Protein AF-A9U7Y4-F1 (afdb_monomer)

Solvent-accessible surface area (backbone atoms only — not comparable to full-atom values): 16367 Å² total; per-residue (Å²): 103,70,69,59,54,47,52,60,60,67,71,46,55,68,72,59,58,75,65,64,86,75,40,77,55,45,21,60,73,46,70,77,26,67,67,60,40,54,55,42,24,67,73,69,74,32,70,65,49,66,72,95,66,95,43,56,44,67,58,34,44,50,29,47,49,39,18,75,70,62,79,24,96,35,52,66,55,24,44,54,58,60,52,73,70,40,61,61,50,73,76,37,73,86,66,86,84,83,87,88,86,71,84,60,55,64,60,49,28,66,74,62,77,51,52,52,72,82,44,45,66,58,53,48,50,52,52,53,50,45,48,74,73,66,42,80,57,44,72,45,81,50,64,60,52,40,75,51,55,71,73,44,47,87,80,46,95,47,56,74,43,46,25,46,55,53,36,34,46,49,50,53,76,73,33,55,28,37,23,40,40,23,53,45,71,66,40,43,59,46,49,52,52,49,37,51,52,40,18,61,76,68,75,47,82,66,46,76,47,77,45,72,43,48,69,26,46,54,28,45,75,72,68,36,56,66,60,17,38,51,52,43,32,57,52,52,53,58,42,60,74,76,20,68,29,33,40,35,73,42,65,81,57,54,67,44,46,64,87,46,58,72,76,67,36,69,34,55,43,48,25,66,66,34,21,52,50,52,50,53,52,54,55,54,57,63,75,78,108

Structure (mmCIF, N/CA/C/O backbone):
data_AF-A9U7Y4-F1
#
_entry.id   AF-A9U7Y4-F1
#
loop_
_atom_site.group_PDB
_atom_site.id
_atom_site.type_symbol
_atom_site.label_atom_id
_atom_site.label_alt_id
_atom_site.label_comp_id
_atom_site.label_asym_id
_atom_site.label_entity_id
_atom_site.label_seq_id
_atom_site.pdbx_PDB_ins_code
_atom_site.Cartn_x
_atom_site.Cartn_y
_atom_site.Cartn_z
_atom_site.occupancy
_atom_site.B_iso_or_equiv
_atom_site.auth_seq_id
_atom_site.auth_comp_id
_atom_site.auth_asym_id
_atom_site.auth_atom_id
_atom_site.pdbx_PDB_model_num
ATOM 1 N N . MET A 1 1 ? 20.922 -2.497 -28.509 1.00 69.44 1 MET A N 1
ATOM 2 C CA . MET A 1 1 ? 20.945 -2.756 -27.053 1.00 69.44 1 MET A CA 1
ATOM 3 C C . MET A 1 1 ? 22.283 -2.436 -26.391 1.00 69.44 1 MET A C 1
ATOM 5 O O . MET A 1 1 ? 22.332 -1.424 -25.717 1.00 69.44 1 MET A O 1
ATOM 9 N N . ALA A 1 2 ? 23.368 -3.213 -26.547 1.00 70.38 2 ALA A N 1
ATOM 10 C CA . ALA A 1 2 ? 24.641 -2.882 -25.874 1.00 70.38 2 ALA A CA 1
ATOM 11 C C . ALA A 1 2 ? 25.166 -1.484 -26.257 1.00 70.38 2 ALA A C 1
ATOM 13 O O . ALA A 1 2 ? 25.528 -0.701 -25.388 1.00 70.38 2 ALA A O 1
ATOM 14 N N . ASP A 1 3 ? 25.127 -1.139 -27.547 1.00 77.69 3 ASP A N 1
ATOM 15 C CA . ASP A 1 3 ? 25.521 0.194 -28.023 1.00 77.69 3 ASP A CA 1
ATOM 16 C C . ASP A 1 3 ? 24.608 1.313 -27.508 1.00 77.69 3 ASP A C 1
ATOM 18 O O . ASP A 1 3 ? 25.095 2.382 -27.161 1.00 77.69 3 ASP A O 1
ATOM 22 N N . GLU A 1 4 ? 23.303 1.058 -27.396 1.00 76.75 4 GLU A N 1
ATOM 23 C CA . GLU A 1 4 ? 22.338 2.010 -26.822 1.00 76.75 4 GLU A CA 1
ATOM 24 C C . GLU A 1 4 ? 22.617 2.233 -25.331 1.00 76.75 4 GLU A C 1
ATOM 26 O O . GLU A 1 4 ? 22.669 3.371 -24.880 1.00 76.75 4 GLU A O 1
ATOM 31 N N . LEU A 1 5 ? 22.888 1.167 -24.569 1.00 73.31 5 LEU A N 1
ATOM 32 C CA . LEU A 1 5 ? 23.276 1.266 -23.159 1.00 73.31 5 LEU A CA 1
ATOM 33 C C . LEU A 1 5 ? 24.571 2.078 -22.987 1.00 73.31 5 LEU A C 1
ATOM 35 O O . LEU A 1 5 ? 24.666 2.914 -22.088 1.00 73.31 5 LEU A O 1
ATOM 39 N N . MET A 1 6 ? 25.542 1.902 -23.887 1.00 79.81 6 MET A N 1
ATOM 40 C CA . MET A 1 6 ? 26.796 2.658 -23.855 1.00 79.81 6 MET A CA 1
ATOM 41 C C . MET A 1 6 ? 26.630 4.146 -24.178 1.00 79.81 6 MET A C 1
ATOM 43 O O . MET A 1 6 ? 27.456 4.944 -23.734 1.00 79.81 6 MET A O 1
ATOM 47 N N . GLN A 1 7 ? 25.571 4.554 -24.883 1.00 81.81 7 GLN A N 1
ATOM 48 C CA . GLN A 1 7 ? 25.280 5.978 -25.082 1.00 81.81 7 GLN A CA 1
ATOM 49 C C . GLN A 1 7 ? 24.960 6.672 -23.751 1.00 81.81 7 GLN A C 1
ATOM 51 O O . GLN A 1 7 ? 25.457 7.770 -23.506 1.00 81.81 7 GLN A O 1
ATOM 56 N N . TYR A 1 8 ? 24.222 6.011 -22.852 1.00 79.19 8 TYR A N 1
ATOM 57 C CA . TYR A 1 8 ? 23.943 6.542 -21.512 1.00 79.19 8 TYR A CA 1
ATOM 58 C C . TYR A 1 8 ? 25.208 6.638 -20.655 1.00 79.19 8 TYR A C 1
ATOM 60 O O . TYR A 1 8 ? 25.417 7.639 -19.974 1.00 79.19 8 TYR A O 1
ATOM 68 N N . VAL A 1 9 ? 26.097 5.642 -20.737 1.00 76.75 9 VAL A N 1
ATOM 69 C CA . VAL A 1 9 ? 27.409 5.701 -20.070 1.00 76.75 9 VAL A CA 1
ATOM 70 C C . VAL A 1 9 ? 28.238 6.858 -20.628 1.00 76.75 9 VAL A C 1
ATOM 72 O O . VAL A 1 9 ? 28.825 7.622 -19.867 1.00 76.75 9 VAL A O 1
ATOM 75 N N . GLY A 1 10 ? 28.251 7.036 -21.952 1.00 80.06 10 GLY A N 1
ATOM 76 C CA . GLY A 1 10 ? 28.944 8.135 -22.625 1.00 80.06 10 GLY A CA 1
ATOM 77 C C . GLY A 1 10 ? 28.446 9.526 -22.217 1.00 80.06 10 GLY A C 1
ATOM 78 O O . GLY A 1 10 ? 29.241 10.468 -22.212 1.00 80.06 10 GLY A O 1
ATOM 79 N N . ALA A 1 11 ? 27.174 9.643 -21.823 1.00 85.00 11 ALA A N 1
ATOM 80 C CA . ALA A 1 11 ? 26.570 10.878 -21.328 1.00 85.00 11 ALA A CA 1
ATOM 81 C C . ALA A 1 11 ? 27.014 11.261 -19.902 1.00 85.00 11 ALA A C 1
ATOM 83 O O . ALA A 1 11 ? 26.811 12.403 -19.487 1.00 85.00 11 ALA A O 1
ATOM 84 N N . LEU A 1 12 ? 27.648 10.353 -19.149 1.00 80.50 12 LEU A N 1
ATOM 85 C CA . LEU A 1 12 ? 28.168 10.668 -17.819 1.00 80.50 12 LEU A CA 1
ATOM 86 C C . LEU A 1 12 ? 29.339 11.673 -17.897 1.00 80.50 12 LEU A C 1
ATOM 88 O O . LEU A 1 12 ? 30.175 11.594 -18.814 1.00 80.50 12 LEU A O 1
ATOM 92 N N . PRO A 1 13 ? 29.475 12.585 -16.914 1.00 87.12 13 PRO A N 1
ATOM 93 C CA . PRO A 1 13 ? 30.618 13.491 -16.830 1.00 87.12 13 PRO A CA 1
ATOM 94 C C . PRO A 1 13 ? 31.947 12.727 -16.854 1.00 87.12 13 PRO A C 1
ATOM 96 O O . PRO A 1 13 ? 32.079 11.684 -16.216 1.00 87.12 13 PRO A O 1
ATOM 99 N N . ALA A 1 14 ? 32.954 13.247 -17.562 1.00 81.31 14 ALA A N 1
ATOM 100 C CA . ALA A 1 14 ? 34.235 12.555 -17.751 1.00 81.31 14 ALA A CA 1
ATOM 101 C C . ALA A 1 14 ? 34.941 12.211 -16.425 1.00 81.31 14 ALA A C 1
ATOM 103 O O . ALA A 1 14 ? 35.492 11.121 -16.293 1.00 81.31 14 ALA A O 1
ATOM 104 N N . GLY A 1 15 ? 34.862 13.101 -15.428 1.00 79.62 15 GLY A N 1
ATOM 105 C CA . GLY A 1 15 ? 35.396 12.844 -14.086 1.00 79.62 15 GLY A CA 1
ATOM 106 C C . GLY A 1 15 ? 34.689 11.691 -13.369 1.00 79.62 15 GLY A C 1
ATOM 107 O O . GLY A 1 15 ? 35.346 10.889 -12.716 1.00 79.62 15 GLY A O 1
ATOM 108 N N . LEU A 1 16 ? 33.371 11.552 -13.562 1.00 75.56 16 LEU A N 1
ATOM 109 C CA . LEU A 1 16 ? 32.601 10.435 -13.015 1.00 75.56 16 LEU A CA 1
ATOM 110 C C . LEU A 1 16 ? 32.967 9.130 -13.733 1.00 75.56 16 LEU A C 1
ATOM 112 O O . LEU A 1 16 ? 33.264 8.138 -13.077 1.00 75.56 16 LEU A O 1
ATOM 116 N N . ARG A 1 17 ? 33.042 9.147 -15.073 1.00 79.69 17 ARG A N 1
ATOM 117 C CA . ARG A 1 17 ? 33.449 7.983 -15.882 1.00 79.69 17 ARG A CA 1
ATOM 118 C C . ARG A 1 17 ? 34.831 7.455 -15.516 1.00 79.69 17 ARG A C 1
ATOM 120 O O . ARG A 1 17 ? 34.995 6.249 -15.392 1.00 79.69 17 ARG A O 1
ATOM 127 N N . GLY A 1 18 ? 35.803 8.345 -15.319 1.00 75.56 18 GLY A N 1
ATOM 128 C CA . GLY A 1 18 ? 37.168 7.968 -14.940 1.00 75.56 18 GLY A CA 1
ATOM 129 C C . GLY A 1 18 ? 37.291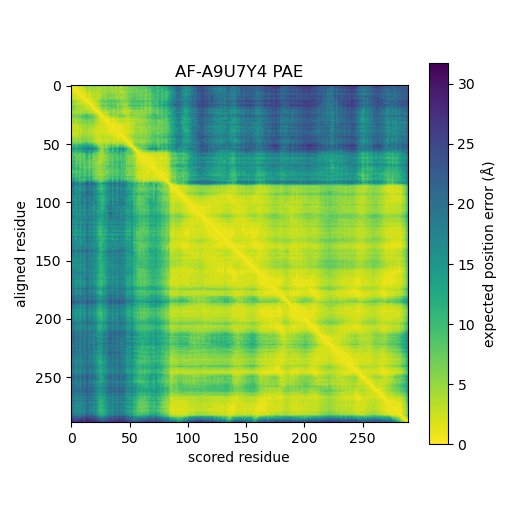 7.373 -13.533 1.00 75.56 18 GLY A C 1
ATOM 130 O O . GLY A 1 18 ? 38.316 6.776 -13.224 1.00 75.56 18 GLY A O 1
ATOM 131 N N . SER A 1 19 ? 36.262 7.525 -12.693 1.00 77.19 19 SER A N 1
ATOM 132 C CA . SER A 1 19 ? 36.214 6.981 -11.330 1.00 77.19 19 SER A CA 1
ATOM 133 C C . SER A 1 19 ? 35.472 5.644 -11.212 1.00 77.19 19 SER A C 1
ATOM 135 O O . SER A 1 19 ? 35.438 5.064 -10.128 1.00 77.19 19 SER A O 1
ATOM 137 N N . ILE A 1 20 ? 34.880 5.141 -12.304 1.00 77.38 20 ILE A N 1
ATOM 138 C CA . ILE A 1 20 ? 34.158 3.864 -12.303 1.00 77.38 20 ILE A CA 1
ATOM 139 C C . ILE A 1 20 ? 35.172 2.719 -12.230 1.00 77.38 20 ILE A C 1
ATOM 141 O O . ILE A 1 20 ? 35.993 2.550 -13.127 1.00 77.38 20 ILE A O 1
ATOM 145 N N . SER A 1 21 ? 35.091 1.916 -11.171 1.00 79.50 21 SER A N 1
ATOM 146 C CA . SER A 1 21 ? 35.986 0.778 -10.924 1.00 79.50 21 SER A CA 1
ATOM 147 C C . SER A 1 21 ? 35.314 -0.590 -11.073 1.00 79.50 21 SER A C 1
ATOM 149 O O . SER A 1 21 ? 36.008 -1.604 -11.092 1.00 79.50 21 SER A O 1
ATOM 151 N N . ALA A 1 22 ? 33.984 -0.635 -11.180 1.00 75.38 22 ALA A N 1
ATOM 152 C CA . ALA A 1 22 ? 33.214 -1.871 -11.275 1.00 75.38 22 ALA A CA 1
ATOM 153 C C . ALA A 1 22 ? 31.931 -1.675 -12.092 1.00 75.38 22 ALA A C 1
ATOM 155 O O . ALA A 1 22 ? 31.342 -0.591 -12.099 1.00 75.38 22 ALA A O 1
ATOM 156 N N . GLY A 1 23 ? 31.508 -2.737 -12.780 1.00 75.06 23 GLY A N 1
ATOM 157 C CA . GLY A 1 23 ? 30.247 -2.802 -13.510 1.00 75.06 23 GLY A CA 1
ATOM 158 C C . GLY A 1 23 ? 29.299 -3.808 -12.863 1.00 75.06 23 GLY A C 1
ATOM 159 O O . GLY A 1 23 ? 29.707 -4.898 -12.469 1.00 75.06 23 GLY A O 1
ATOM 160 N N . ALA A 1 24 ? 28.017 -3.464 -12.801 1.00 76.31 24 ALA A N 1
ATOM 161 C CA . ALA A 1 24 ? 26.970 -4.350 -12.310 1.00 76.31 24 ALA A CA 1
ATOM 162 C C . ALA A 1 24 ? 25.853 -4.503 -13.343 1.00 76.31 24 ALA A C 1
ATOM 164 O O . ALA A 1 24 ? 25.433 -3.525 -13.965 1.00 76.31 24 ALA A O 1
ATOM 165 N N . GLY A 1 25 ? 25.371 -5.732 -13.529 1.00 75.69 25 GLY A N 1
ATOM 166 C CA . GLY A 1 25 ? 24.293 -6.043 -14.463 1.00 75.69 25 GLY A CA 1
ATOM 167 C C . GLY A 1 25 ? 23.017 -6.459 -13.742 1.00 75.69 25 GLY A C 1
ATOM 168 O O . GLY A 1 25 ? 23.013 -7.432 -12.992 1.00 75.69 25 GLY A O 1
ATOM 169 N N . SER A 1 26 ? 21.900 -5.786 -14.023 1.00 74.81 26 SER A N 1
ATOM 170 C CA . SER A 1 26 ? 20.576 -6.199 -13.549 1.00 74.81 26 SER A CA 1
ATOM 171 C C . SER A 1 26 ? 19.646 -6.598 -14.699 1.00 74.81 26 SER A C 1
ATOM 173 O O . SER A 1 26 ? 19.799 -6.181 -15.848 1.00 74.81 26 SER A O 1
ATOM 175 N N . GLY A 1 27 ? 18.659 -7.439 -14.381 1.00 75.81 27 GLY A N 1
ATOM 176 C CA . GLY A 1 27 ? 17.604 -7.841 -15.306 1.00 75.81 27 GLY A CA 1
ATOM 177 C C . GLY A 1 27 ? 17.882 -9.109 -16.119 1.00 75.81 27 GLY A C 1
ATOM 178 O O . GLY A 1 27 ? 19.016 -9.522 -16.380 1.00 75.81 27 GLY A O 1
ATOM 179 N N . ASN A 1 28 ? 16.788 -9.742 -16.544 1.00 72.69 28 ASN A N 1
ATOM 180 C CA . ASN A 1 28 ? 16.815 -11.029 -17.239 1.00 72.69 28 ASN A CA 1
ATOM 181 C C . ASN A 1 28 ? 17.467 -10.957 -18.627 1.00 72.69 28 ASN A C 1
ATOM 183 O O . ASN A 1 28 ? 18.072 -11.940 -19.048 1.00 72.69 28 ASN A O 1
ATOM 187 N N . GLY A 1 29 ? 17.399 -9.807 -19.308 1.00 78.69 29 GLY A N 1
ATOM 188 C CA . GLY A 1 29 ? 18.014 -9.609 -20.625 1.00 78.69 29 GLY A CA 1
ATOM 189 C C . GLY A 1 29 ? 19.537 -9.749 -20.604 1.00 78.69 29 GLY A C 1
ATOM 190 O O . GLY A 1 29 ? 20.088 -10.442 -21.448 1.00 78.69 29 GLY A O 1
ATOM 191 N N . ILE A 1 30 ? 20.208 -9.165 -19.606 1.00 81.75 30 ILE A N 1
ATOM 192 C CA . ILE A 1 30 ? 21.661 -9.294 -19.418 1.00 81.75 30 ILE A CA 1
ATOM 193 C C . ILE A 1 30 ? 21.987 -10.692 -18.875 1.00 81.75 30 ILE A C 1
ATOM 195 O O . ILE A 1 30 ? 22.792 -11.422 -19.443 1.00 81.75 30 ILE A O 1
ATOM 199 N N . ARG A 1 31 ? 21.299 -11.129 -17.816 1.00 80.44 31 ARG A N 1
ATOM 200 C CA . ARG A 1 31 ? 21.550 -12.420 -17.152 1.00 80.44 31 ARG A CA 1
ATOM 201 C C . ARG A 1 31 ? 21.433 -13.626 -18.086 1.00 80.44 31 ARG A C 1
ATOM 203 O O . ARG A 1 31 ? 22.314 -14.485 -18.104 1.00 80.44 31 ARG A O 1
ATOM 210 N N . ARG A 1 32 ? 20.334 -13.713 -18.842 1.00 82.62 32 ARG A N 1
ATOM 211 C CA . ARG A 1 32 ? 20.008 -14.877 -19.683 1.00 82.62 32 ARG A CA 1
ATOM 212 C C . ARG A 1 32 ? 20.696 -14.835 -21.053 1.00 82.62 32 ARG A C 1
ATOM 214 O O . ARG A 1 32 ? 20.555 -15.786 -21.812 1.00 82.62 32 ARG A O 1
ATOM 221 N N . ASN A 1 33 ? 21.465 -13.785 -21.359 1.00 87.69 33 ASN A N 1
ATOM 222 C CA . ASN A 1 33 ? 22.181 -13.629 -22.624 1.00 87.69 33 ASN A CA 1
ATOM 223 C C . ASN A 1 33 ? 23.705 -13.515 -22.388 1.00 87.69 33 ASN A C 1
ATOM 225 O O . ASN A 1 33 ? 24.215 -12.417 -22.175 1.00 87.69 33 ASN A O 1
ATOM 229 N N . PRO A 1 34 ? 24.452 -14.638 -22.400 1.00 88.19 34 PRO A N 1
ATOM 230 C CA . PRO A 1 34 ? 25.906 -14.641 -22.205 1.00 88.19 34 PRO A CA 1
ATOM 231 C C . PRO A 1 34 ? 26.668 -13.745 -23.188 1.00 88.19 34 PRO A C 1
ATOM 233 O O . PRO A 1 34 ? 27.586 -13.047 -22.778 1.00 88.19 34 PRO A O 1
ATOM 236 N N . LEU A 1 35 ? 26.247 -13.708 -24.455 1.00 89.69 35 LEU A N 1
ATOM 237 C CA . LEU A 1 35 ? 26.907 -12.908 -25.488 1.00 89.69 35 LEU A CA 1
ATOM 238 C C . LEU A 1 35 ? 26.747 -11.406 -25.227 1.00 89.69 35 LEU A C 1
ATOM 240 O O . LEU A 1 35 ? 27.699 -10.642 -25.338 1.00 89.69 35 LEU A O 1
ATOM 244 N N . LEU A 1 36 ? 25.546 -10.975 -24.837 1.00 87.69 36 LEU A N 1
ATOM 245 C CA . LEU A 1 36 ? 25.311 -9.584 -24.458 1.00 87.69 36 LEU A CA 1
ATOM 246 C C . LEU A 1 36 ? 26.179 -9.173 -23.261 1.00 87.69 36 LEU A C 1
ATOM 248 O O . LEU A 1 36 ? 26.654 -8.042 -23.226 1.00 87.69 36 LEU A O 1
ATOM 252 N N . ARG A 1 37 ? 26.396 -10.076 -22.297 1.00 87.94 37 ARG A N 1
ATOM 253 C CA . ARG A 1 37 ? 27.275 -9.818 -21.147 1.00 87.94 37 ARG A CA 1
ATOM 254 C C . ARG A 1 37 ? 28.708 -9.594 -21.581 1.00 87.94 37 ARG A C 1
ATOM 256 O O . ARG A 1 37 ? 29.258 -8.551 -21.259 1.00 87.94 37 ARG A O 1
ATOM 263 N N . GLU A 1 38 ? 29.248 -10.505 -22.379 1.00 89.50 38 GLU A N 1
ATOM 264 C CA . GLU A 1 38 ? 30.601 -10.383 -22.922 1.00 89.50 38 GLU A CA 1
ATOM 265 C C . GLU A 1 38 ? 30.771 -9.068 -23.701 1.00 89.50 38 GLU A C 1
ATOM 267 O O . GLU A 1 38 ? 31.727 -8.326 -23.491 1.00 89.50 38 GLU A O 1
ATOM 272 N N . MET A 1 39 ? 29.794 -8.709 -24.541 1.00 89.12 39 MET A N 1
ATOM 273 C CA . MET A 1 39 ? 29.816 -7.440 -25.274 1.00 89.12 39 MET A CA 1
ATOM 274 C C . MET A 1 39 ? 29.824 -6.216 -24.350 1.00 89.12 39 MET A C 1
ATOM 276 O O . MET A 1 39 ? 30.493 -5.228 -24.657 1.00 89.12 39 MET A O 1
ATOM 280 N N . LEU A 1 40 ? 29.064 -6.251 -23.253 1.00 86.62 40 LEU A N 1
ATOM 281 C CA . LEU A 1 40 ? 29.036 -5.170 -22.267 1.00 86.62 40 LEU A CA 1
ATOM 282 C C . LEU A 1 40 ? 30.358 -5.089 -21.497 1.00 86.62 40 LEU A C 1
ATOM 284 O O . LEU A 1 40 ? 30.890 -3.993 -21.363 1.00 86.62 40 LEU A O 1
ATOM 288 N N . GLU A 1 41 ? 30.918 -6.216 -21.060 1.00 88.56 41 GLU A N 1
ATOM 289 C CA . GLU A 1 41 ? 32.208 -6.273 -20.355 1.00 88.56 41 GLU A CA 1
ATOM 290 C C . GLU A 1 41 ? 33.346 -5.720 -21.216 1.00 88.56 41 GLU A C 1
ATOM 292 O O . GLU A 1 41 ? 34.104 -4.856 -20.772 1.00 88.56 41 GLU A O 1
ATOM 297 N N . VAL A 1 42 ? 33.410 -6.130 -22.488 1.00 89.69 42 VAL A N 1
ATOM 298 C 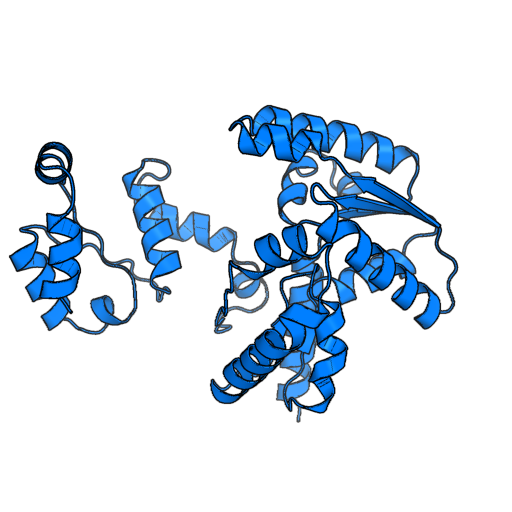CA . VAL A 1 42 ? 34.398 -5.624 -23.453 1.00 89.69 42 VAL A CA 1
ATOM 299 C C . VAL A 1 42 ? 34.245 -4.117 -23.667 1.00 89.69 42 VAL A C 1
ATOM 301 O O . VAL A 1 42 ? 35.241 -3.398 -23.718 1.00 89.69 42 VAL A O 1
ATOM 304 N N . LYS A 1 43 ? 33.011 -3.614 -23.792 1.00 86.00 43 LYS A N 1
ATOM 305 C CA . LYS A 1 43 ? 32.751 -2.184 -24.035 1.00 86.00 43 LYS A CA 1
ATOM 306 C C . LYS A 1 43 ? 32.991 -1.310 -22.807 1.00 86.00 43 LYS A C 1
ATOM 308 O O . LYS A 1 43 ? 33.394 -0.160 -22.965 1.00 86.00 43 LYS A O 1
ATOM 313 N N . LEU A 1 44 ? 32.722 -1.831 -21.614 1.00 81.81 44 LEU A N 1
ATOM 314 C CA . LEU A 1 44 ? 32.951 -1.133 -20.351 1.00 81.81 44 LEU A CA 1
ATOM 315 C C . LEU A 1 44 ? 34.414 -1.220 -19.904 1.00 81.81 44 LEU A C 1
ATOM 317 O O . LEU A 1 44 ? 34.861 -0.356 -19.156 1.00 81.81 44 LEU A O 1
ATOM 321 N N . GLY A 1 45 ? 35.152 -2.241 -20.350 1.00 84.81 45 GLY A N 1
ATOM 322 C CA . GLY A 1 45 ? 36.482 -2.554 -19.826 1.00 84.81 45 GLY A CA 1
ATOM 323 C C . GLY A 1 45 ? 36.439 -3.029 -18.370 1.00 84.81 45 GLY A C 1
ATOM 324 O O . GLY A 1 45 ? 37.403 -2.832 -17.635 1.00 84.81 45 GLY A O 1
ATOM 325 N N . LEU A 1 46 ? 35.311 -3.604 -17.941 1.00 83.00 46 LEU A N 1
ATOM 326 C CA . LEU A 1 46 ? 35.024 -4.003 -16.561 1.00 83.00 46 LEU A CA 1
ATOM 327 C C . LEU A 1 46 ? 34.379 -5.388 -16.554 1.00 83.00 46 LEU A C 1
ATOM 329 O O . LEU A 1 46 ? 33.580 -5.698 -17.436 1.00 83.00 46 LEU A O 1
ATOM 333 N N . THR A 1 47 ? 34.664 -6.189 -15.528 1.00 83.31 47 THR A N 1
ATOM 334 C CA . THR A 1 47 ? 33.904 -7.417 -15.259 1.00 83.31 47 THR A CA 1
ATOM 335 C C . THR A 1 47 ? 32.513 -7.049 -14.755 1.00 83.31 47 THR A C 1
ATOM 337 O O . THR A 1 47 ? 32.381 -6.173 -13.896 1.00 83.31 47 THR A O 1
ATOM 340 N N . LEU A 1 48 ? 31.480 -7.711 -15.276 1.00 81.69 48 LEU A N 1
ATOM 341 C CA . LEU A 1 48 ? 30.100 -7.450 -14.898 1.00 81.69 48 LEU A CA 1
ATOM 342 C C . LEU A 1 48 ? 29.668 -8.426 -13.805 1.00 81.69 48 LEU A C 1
ATOM 344 O O . LEU A 1 48 ? 29.483 -9.621 -14.043 1.00 81.69 48 LEU A O 1
ATOM 348 N N . GLU A 1 49 ? 29.448 -7.917 -12.597 1.00 79.12 49 GLU A N 1
ATOM 349 C CA . GLU A 1 49 ? 28.893 -8.738 -11.525 1.00 79.12 49 GLU A CA 1
ATOM 350 C C . GLU A 1 49 ? 27.387 -8.946 -11.724 1.00 79.12 49 GLU A C 1
ATOM 352 O O . GLU A 1 49 ? 26.659 -8.009 -12.064 1.00 79.12 49 GLU A O 1
ATOM 357 N N . LEU A 1 50 ? 26.916 -10.180 -11.488 1.00 76.50 50 LEU A N 1
ATOM 358 C CA . LEU A 1 50 ? 25.501 -10.570 -11.568 1.00 76.50 50 LEU A CA 1
ATOM 359 C C . LEU A 1 50 ? 25.053 -11.226 -10.258 1.00 76.50 50 LEU A C 1
ATOM 361 O O . LEU A 1 50 ? 25.776 -12.083 -9.739 1.00 76.50 50 LEU A O 1
ATOM 365 N N . PRO A 1 51 ? 23.856 -10.915 -9.730 1.00 68.00 51 PRO A N 1
ATOM 366 C CA . PRO A 1 51 ? 23.398 -11.516 -8.494 1.00 68.00 51 PRO A CA 1
ATOM 367 C C . PRO A 1 51 ? 22.905 -12.927 -8.821 1.00 68.00 51 PRO A C 1
ATOM 369 O O . PRO A 1 51 ? 22.336 -13.135 -9.890 1.00 68.00 51 PRO A O 1
ATOM 372 N N . PRO A 1 52 ? 23.045 -13.925 -7.939 1.00 63.44 52 PRO A N 1
ATOM 373 C CA . PRO A 1 52 ? 22.609 -15.292 -8.237 1.00 63.44 52 PRO A CA 1
ATOM 374 C C . PRO A 1 52 ? 21.077 -15.462 -8.327 1.00 63.44 52 PRO A C 1
ATOM 376 O O . PRO A 1 52 ? 20.618 -16.448 -8.895 1.00 63.44 52 PRO A O 1
ATOM 379 N N . GLY A 1 53 ? 20.273 -14.525 -7.807 1.00 62.56 53 GLY A N 1
ATOM 380 C CA . GLY A 1 53 ? 18.806 -14.626 -7.785 1.00 62.56 53 GLY A CA 1
ATOM 381 C C . GLY A 1 53 ? 18.122 -14.048 -9.025 1.00 62.56 53 GLY A C 1
ATOM 382 O O . GLY A 1 53 ? 18.602 -13.066 -9.574 1.00 62.56 53 GLY A O 1
ATOM 383 N N . GLU A 1 54 ? 16.989 -14.616 -9.455 1.00 65.19 54 GLU A N 1
ATOM 384 C CA . GLU A 1 54 ? 16.126 -13.983 -10.465 1.00 65.19 54 GLU A CA 1
ATOM 385 C C . GLU A 1 54 ? 15.557 -12.671 -9.914 1.00 65.19 54 GLU A C 1
ATOM 387 O O . GLU A 1 54 ? 14.937 -12.659 -8.850 1.00 65.19 54 GLU A O 1
ATOM 392 N N . GLU A 1 55 ? 15.816 -11.566 -10.612 1.00 64.06 55 GLU A N 1
ATOM 393 C CA . GLU A 1 55 ? 15.439 -10.221 -10.182 1.00 64.06 55 GLU A CA 1
ATOM 394 C C . GLU A 1 55 ? 15.011 -9.390 -11.387 1.00 64.06 55 GLU A C 1
ATOM 396 O O . GLU A 1 55 ? 15.659 -9.415 -12.442 1.00 64.06 55 GLU A O 1
ATOM 401 N N . GLU A 1 56 ? 13.934 -8.626 -11.206 1.00 63.00 56 GLU A N 1
ATOM 402 C CA . GLU A 1 56 ? 13.536 -7.582 -12.143 1.00 63.00 56 GLU A CA 1
ATOM 403 C C . GLU A 1 56 ? 14.642 -6.527 -12.257 1.00 63.00 56 GLU A C 1
ATOM 405 O O . GLU A 1 56 ? 15.365 -6.252 -11.294 1.00 63.00 56 GLU A O 1
ATOM 410 N N . ALA A 1 57 ? 14.777 -5.919 -13.438 1.00 67.12 57 ALA A N 1
ATOM 411 C CA . ALA A 1 57 ? 15.866 -4.981 -13.728 1.00 67.12 57 ALA A CA 1
ATOM 412 C C . ALA A 1 57 ? 15.958 -3.838 -12.697 1.00 67.12 57 ALA A C 1
ATOM 414 O O . ALA A 1 57 ? 17.061 -3.464 -12.297 1.00 67.12 57 ALA A O 1
ATOM 415 N N . ALA A 1 58 ? 14.811 -3.347 -12.218 1.00 66.38 58 ALA A N 1
ATOM 416 C CA . ALA A 1 58 ? 14.729 -2.292 -11.211 1.00 66.38 58 ALA A CA 1
ATOM 417 C C . ALA A 1 58 ? 15.174 -2.752 -9.811 1.00 66.38 58 ALA A C 1
ATOM 419 O O . ALA A 1 58 ? 15.945 -2.052 -9.158 1.00 66.38 58 ALA A O 1
ATOM 420 N N . TYR A 1 59 ? 14.742 -3.936 -9.359 1.00 73.31 59 TYR A N 1
ATOM 421 C CA . TYR A 1 59 ? 15.137 -4.460 -8.047 1.00 73.31 59 TYR A CA 1
ATOM 422 C C . TYR A 1 59 ? 16.636 -4.774 -8.012 1.00 73.31 59 TYR A C 1
ATOM 424 O O . TYR A 1 59 ? 17.331 -4.330 -7.102 1.00 73.31 59 TYR A O 1
ATOM 432 N N . GLY A 1 60 ? 17.156 -5.427 -9.057 1.00 74.62 60 GLY A N 1
ATOM 433 C CA . GLY A 1 60 ? 18.591 -5.684 -9.158 1.00 74.62 60 GLY A CA 1
ATOM 434 C C . GLY A 1 60 ? 19.407 -4.396 -9.201 1.00 74.62 60 GLY A C 1
ATOM 435 O O . GLY A 1 60 ? 20.401 -4.285 -8.492 1.00 74.62 60 GLY A O 1
ATOM 436 N N . ALA A 1 61 ? 18.965 -3.383 -9.954 1.00 76.69 61 ALA A N 1
ATOM 437 C CA . ALA A 1 61 ? 19.636 -2.083 -9.971 1.00 76.69 61 ALA A CA 1
ATOM 438 C C . ALA A 1 61 ? 19.670 -1.433 -8.576 1.00 76.69 61 ALA A C 1
ATOM 440 O O . ALA A 1 61 ? 20.697 -0.876 -8.191 1.00 76.69 61 ALA A O 1
ATOM 441 N N . ALA A 1 62 ? 18.590 -1.546 -7.795 1.00 77.12 62 ALA A N 1
ATOM 442 C CA . ALA A 1 62 ? 18.540 -1.040 -6.425 1.00 77.12 62 ALA A CA 1
ATOM 443 C C . ALA A 1 62 ? 19.488 -1.801 -5.481 1.00 77.12 62 ALA A C 1
ATOM 445 O O . ALA A 1 62 ? 20.206 -1.165 -4.711 1.00 77.12 62 ALA A O 1
ATOM 446 N N . VAL A 1 63 ? 19.537 -3.136 -5.566 1.00 80.69 63 VAL A N 1
ATOM 447 C CA . VAL A 1 63 ? 20.468 -3.974 -4.784 1.00 80.69 63 VAL A CA 1
ATOM 448 C C . VAL A 1 63 ? 21.916 -3.580 -5.074 1.00 80.69 63 VAL A C 1
ATOM 450 O O . VAL A 1 63 ? 22.705 -3.363 -4.152 1.00 80.69 63 VAL A O 1
ATOM 453 N N . TYR A 1 64 ? 22.251 -3.417 -6.353 1.00 80.94 64 TYR A N 1
ATOM 454 C CA . TYR A 1 64 ? 23.577 -2.973 -6.767 1.00 80.94 64 TYR A CA 1
ATOM 455 C C . TYR A 1 64 ? 23.906 -1.563 -6.308 1.00 80.94 64 TYR A C 1
ATOM 457 O O . TYR A 1 64 ? 24.992 -1.341 -5.780 1.00 80.94 64 TYR A O 1
ATOM 465 N N . GLY A 1 65 ? 22.973 -0.623 -6.466 1.00 78.62 65 GLY A N 1
ATOM 466 C CA . GLY A 1 65 ? 23.147 0.746 -5.997 1.00 78.62 65 GLY A CA 1
ATOM 467 C C . GLY A 1 65 ? 23.397 0.807 -4.491 1.00 78.62 65 GLY A C 1
ATOM 468 O O . GLY A 1 65 ? 24.280 1.536 -4.050 1.00 78.62 65 GLY A O 1
ATOM 469 N N . ALA A 1 66 ? 22.683 -0.000 -3.703 1.00 78.25 66 ALA A N 1
ATOM 470 C CA . ALA A 1 66 ? 22.841 -0.036 -2.253 1.00 78.25 66 ALA A CA 1
ATOM 471 C C . ALA A 1 66 ? 24.214 -0.580 -1.819 1.00 78.25 66 ALA A C 1
ATOM 473 O O . ALA A 1 66 ? 24.851 0.003 -0.940 1.00 78.25 66 ALA A O 1
ATOM 474 N N . ALA A 1 67 ? 24.694 -1.656 -2.452 1.00 82.50 67 ALA A N 1
ATOM 475 C CA . ALA A 1 67 ? 26.037 -2.180 -2.206 1.00 82.50 67 ALA A CA 1
ATOM 476 C C . ALA A 1 67 ? 27.125 -1.190 -2.664 1.00 82.50 67 ALA A C 1
ATOM 478 O O . ALA A 1 67 ? 28.043 -0.885 -1.908 1.00 82.50 67 ALA A O 1
ATOM 479 N N . ALA A 1 68 ? 26.990 -0.615 -3.864 1.00 77.88 68 ALA A N 1
ATOM 480 C CA . ALA A 1 68 ? 27.955 0.336 -4.419 1.00 77.88 68 ALA A CA 1
ATOM 481 C C . ALA A 1 68 ? 28.042 1.647 -3.616 1.00 77.88 68 ALA A C 1
ATOM 483 O O . ALA A 1 68 ? 29.112 2.242 -3.518 1.00 77.88 68 ALA A O 1
ATOM 484 N N . ALA A 1 69 ? 26.935 2.086 -3.011 1.00 76.94 69 ALA A N 1
ATOM 485 C CA . ALA A 1 69 ? 26.899 3.245 -2.121 1.00 76.94 69 ALA A CA 1
ATOM 486 C C . ALA A 1 69 ? 27.395 2.940 -0.691 1.00 76.94 69 ALA A C 1
ATOM 488 O O . ALA A 1 69 ? 27.391 3.831 0.157 1.00 76.94 69 ALA A O 1
ATOM 489 N N . GLY A 1 70 ? 27.815 1.700 -0.406 1.00 80.56 70 GLY A N 1
ATOM 490 C CA . GLY A 1 70 ? 28.367 1.299 0.888 1.00 80.56 70 GLY A CA 1
ATOM 491 C C . GLY A 1 70 ? 27.330 1.091 1.995 1.00 80.56 70 GLY A C 1
ATOM 492 O O . GLY A 1 70 ? 27.711 0.953 3.156 1.00 80.56 70 GLY A O 1
ATOM 493 N N . TYR A 1 71 ? 26.030 1.040 1.671 1.00 73.19 71 TYR A N 1
ATOM 494 C CA . TYR A 1 71 ? 24.989 0.704 2.655 1.00 73.19 71 TYR A CA 1
ATOM 495 C C . TYR A 1 71 ? 25.054 -0.764 3.092 1.00 73.19 71 TYR A C 1
ATOM 497 O O . TYR A 1 71 ? 24.607 -1.102 4.187 1.00 73.19 71 TYR A O 1
ATOM 505 N N . TYR A 1 72 ? 25.625 -1.626 2.248 1.00 84.06 72 TYR A N 1
ATOM 506 C CA . TYR A 1 72 ? 25.867 -3.039 2.524 1.00 84.06 72 TYR A CA 1
ATOM 507 C C . TYR A 1 72 ? 27.289 -3.420 2.096 1.00 84.06 72 TYR A C 1
ATOM 509 O O . TYR A 1 72 ? 27.798 -2.843 1.135 1.00 84.06 72 TYR A O 1
ATOM 517 N N . PRO A 1 73 ? 27.929 -4.395 2.770 1.00 83.75 73 PRO A N 1
ATOM 518 C CA . PRO A 1 73 ? 29.316 -4.770 2.487 1.00 83.75 73 PRO A CA 1
ATOM 519 C C . PRO A 1 73 ? 29.499 -5.406 1.103 1.00 83.75 73 PRO A C 1
ATOM 521 O O . PRO A 1 73 ? 30.556 -5.251 0.500 1.00 83.75 73 PRO A O 1
ATOM 524 N N . ASP A 1 74 ? 28.483 -6.110 0.600 1.00 82.38 74 ASP A N 1
ATOM 525 C CA . ASP A 1 74 ? 28.480 -6.701 -0.733 1.00 82.38 74 ASP A CA 1
ATOM 526 C C . ASP A 1 74 ? 27.048 -6.879 -1.274 1.00 82.38 74 ASP A C 1
ATOM 528 O O . ASP A 1 74 ? 26.048 -6.730 -0.560 1.00 82.38 74 ASP A O 1
ATOM 532 N N . VAL A 1 75 ? 26.951 -7.211 -2.564 1.00 80.62 75 VAL A N 1
ATOM 533 C CA . VAL A 1 75 ? 25.688 -7.428 -3.291 1.00 80.62 75 VAL A CA 1
ATOM 534 C C . VAL A 1 75 ? 24.876 -8.576 -2.692 1.00 80.62 75 VAL A C 1
ATOM 536 O O . VAL A 1 75 ? 23.649 -8.535 -2.718 1.00 80.62 75 VAL A O 1
ATOM 539 N N . ARG A 1 76 ? 25.521 -9.606 -2.130 1.00 79.81 76 ARG A N 1
ATOM 540 C CA . ARG A 1 76 ? 24.832 -10.756 -1.530 1.00 79.81 76 ARG A CA 1
ATOM 541 C C . ARG A 1 76 ? 24.197 -10.372 -0.194 1.00 79.81 76 ARG A C 1
ATOM 543 O O . ARG A 1 76 ? 23.063 -10.774 0.059 1.00 79.81 76 ARG A O 1
ATOM 550 N N . SER A 1 77 ? 24.885 -9.589 0.631 1.00 80.81 77 SER A N 1
ATOM 551 C CA . SER A 1 77 ? 24.340 -8.998 1.852 1.00 80.81 77 SER A CA 1
ATOM 552 C C . SER A 1 77 ? 23.203 -8.036 1.533 1.00 80.81 77 SER A C 1
ATOM 554 O O . SER A 1 77 ? 22.136 -8.176 2.125 1.00 80.81 77 SER A O 1
ATOM 556 N N . ALA A 1 78 ? 23.378 -7.138 0.556 1.00 81.25 78 ALA A N 1
ATOM 557 C CA . ALA A 1 78 ? 22.307 -6.257 0.086 1.00 81.25 78 ALA A CA 1
ATOM 558 C C . ALA A 1 78 ? 21.089 -7.068 -0.371 1.00 81.25 78 ALA A C 1
ATOM 560 O O . ALA A 1 78 ? 19.976 -6.836 0.091 1.00 81.25 78 ALA A O 1
ATOM 561 N N . LEU A 1 79 ? 21.304 -8.091 -1.201 1.00 76.19 79 LEU A N 1
ATOM 562 C CA . LEU A 1 79 ? 20.244 -8.963 -1.690 1.00 76.19 79 LEU A CA 1
ATOM 563 C C . LEU A 1 79 ? 19.510 -9.679 -0.552 1.00 76.19 79 LEU A C 1
ATOM 565 O O . LEU A 1 79 ? 18.283 -9.725 -0.548 1.00 76.19 79 LEU A O 1
ATOM 569 N N . SER A 1 80 ? 20.255 -10.248 0.395 1.00 74.19 80 SER A N 1
ATOM 570 C CA . SER A 1 80 ? 19.702 -10.955 1.549 1.00 74.19 80 SER A CA 1
ATOM 571 C C . SER A 1 80 ? 18.859 -10.024 2.419 1.00 74.19 80 SER A C 1
ATOM 573 O O . SER A 1 80 ? 17.711 -10.345 2.712 1.00 74.19 80 SER A O 1
ATOM 575 N N . GLU A 1 81 ? 19.393 -8.863 2.803 1.00 75.75 81 GLU A N 1
ATOM 576 C CA . GLU A 1 81 ? 18.692 -7.910 3.669 1.00 75.75 81 GLU A CA 1
ATOM 577 C C . GLU A 1 81 ? 17.498 -7.257 2.968 1.00 75.75 81 GLU A C 1
ATOM 579 O O . GLU A 1 81 ? 16.415 -7.184 3.541 1.00 75.75 81 GLU A O 1
ATOM 584 N N . MET A 1 82 ? 17.643 -6.852 1.705 1.00 73.56 82 MET A N 1
ATOM 585 C CA . MET A 1 82 ? 16.554 -6.230 0.947 1.00 73.56 82 MET A CA 1
ATOM 586 C C . MET A 1 82 ? 15.437 -7.234 0.616 1.00 73.56 82 MET A C 1
ATOM 588 O O . MET A 1 82 ? 14.267 -6.852 0.602 1.00 73.56 82 MET A O 1
ATOM 592 N N . ARG A 1 83 ? 15.752 -8.536 0.472 1.00 68.06 83 ARG A N 1
ATOM 593 C CA . ARG A 1 83 ? 14.736 -9.602 0.354 1.00 68.06 83 ARG A CA 1
ATOM 594 C C . ARG A 1 83 ? 13.963 -9.847 1.647 1.00 68.06 83 ARG A C 1
ATOM 596 O O . ARG A 1 83 ? 12.830 -10.314 1.572 1.00 68.06 83 ARG A O 1
ATOM 603 N N . LYS A 1 84 ? 14.507 -9.523 2.828 1.00 58.19 84 LYS A N 1
ATOM 604 C CA . LYS A 1 84 ? 13.745 -9.616 4.091 1.00 58.19 84 LYS A CA 1
ATOM 605 C C . LYS A 1 84 ? 12.565 -8.638 4.140 1.00 58.19 84 LYS A C 1
ATOM 607 O O . LYS A 1 84 ? 11.690 -8.815 4.977 1.00 58.19 84 LYS A O 1
ATOM 612 N N . GLY A 1 85 ? 12.511 -7.638 3.259 1.00 62.56 85 GLY A N 1
ATOM 613 C CA . GLY A 1 85 ? 11.342 -6.771 3.093 1.00 62.56 85 GLY A CA 1
ATOM 614 C C . GLY A 1 85 ? 10.245 -7.351 2.190 1.00 62.56 85 GLY A C 1
ATOM 615 O O . GLY A 1 85 ? 9.170 -6.761 2.094 1.00 62.56 85 GLY A O 1
ATOM 616 N N . ASP A 1 86 ? 10.485 -8.484 1.520 1.00 75.31 86 ASP A N 1
ATOM 617 C CA . ASP A 1 86 ? 9.547 -9.068 0.559 1.00 75.31 86 ASP A CA 1
ATOM 618 C C . ASP A 1 86 ? 8.499 -9.944 1.261 1.00 75.31 86 ASP A C 1
ATOM 620 O O . ASP A 1 86 ? 8.603 -11.171 1.366 1.00 75.31 86 ASP A O 1
ATOM 624 N N . LEU A 1 87 ? 7.456 -9.276 1.752 1.00 82.88 87 LEU A N 1
ATOM 625 C CA . LEU A 1 87 ? 6.321 -9.900 2.425 1.00 82.88 87 LEU A CA 1
ATOM 626 C C . LEU A 1 87 ? 5.635 -10.980 1.569 1.00 82.88 87 LEU A C 1
ATOM 628 O O . LEU A 1 87 ? 5.104 -11.954 2.109 1.00 82.88 87 LEU A O 1
ATOM 632 N N . ALA A 1 88 ? 5.642 -10.833 0.242 1.00 85.75 88 ALA A N 1
ATOM 633 C CA . ALA A 1 88 ? 5.014 -11.796 -0.648 1.00 85.75 88 ALA A CA 1
ATOM 634 C C . ALA A 1 88 ? 5.763 -13.131 -0.635 1.00 85.75 88 ALA A C 1
ATOM 636 O O . ALA A 1 88 ? 5.133 -14.176 -0.461 1.00 85.75 88 ALA A O 1
ATOM 637 N N . GLN A 1 89 ? 7.096 -13.097 -0.715 1.00 83.19 89 GLN A N 1
ATOM 638 C CA . GLN A 1 89 ? 7.919 -14.306 -0.600 1.00 83.19 89 GLN A CA 1
ATOM 639 C C . GLN A 1 89 ? 7.880 -14.918 0.801 1.00 83.19 89 GLN A C 1
ATOM 641 O O . GLN A 1 89 ? 7.920 -16.139 0.927 1.00 83.19 89 GLN A O 1
ATOM 646 N N . GLN A 1 90 ? 7.777 -14.101 1.854 1.00 82.81 90 GLN A N 1
ATOM 647 C CA . GLN A 1 90 ? 7.657 -14.602 3.228 1.00 82.81 90 GLN A CA 1
ATOM 648 C C . GLN A 1 90 ? 6.365 -15.389 3.452 1.00 82.81 90 GLN A C 1
ATOM 650 O O . GLN A 1 90 ? 6.383 -16.447 4.079 1.00 82.81 90 GLN A O 1
ATOM 655 N N . LEU A 1 91 ? 5.238 -14.872 2.955 1.00 86.31 91 LEU A N 1
ATOM 656 C CA . LEU A 1 91 ? 3.931 -15.498 3.150 1.00 86.31 91 LEU A CA 1
ATOM 657 C C . LEU A 1 91 ? 3.653 -16.624 2.152 1.00 86.31 91 LEU A C 1
ATOM 659 O O . LEU A 1 91 ? 2.925 -17.561 2.483 1.00 86.31 91 LEU A O 1
ATOM 663 N N . MET A 1 92 ? 4.189 -16.517 0.935 1.00 90.44 92 MET A N 1
ATOM 664 C CA . MET A 1 92 ? 3.980 -17.463 -0.161 1.00 90.44 92 MET A CA 1
ATOM 665 C C . MET A 1 92 ? 5.289 -17.681 -0.938 1.00 90.44 92 MET A C 1
ATOM 667 O O . MET A 1 92 ? 5.478 -17.103 -2.013 1.00 90.44 92 MET A O 1
ATOM 671 N N . PRO A 1 93 ? 6.199 -18.529 -0.424 1.00 85.75 93 PRO A N 1
ATOM 672 C CA . PRO A 1 93 ? 7.450 -18.836 -1.108 1.00 85.75 93 PRO A CA 1
ATOM 673 C C . PRO A 1 93 ? 7.215 -19.355 -2.531 1.00 85.75 93 PRO A C 1
ATOM 675 O O . PRO A 1 93 ? 6.426 -20.278 -2.743 1.00 85.75 93 PRO A O 1
ATOM 678 N N . GLY A 1 94 ? 7.908 -18.767 -3.508 1.00 81.25 94 GLY A N 1
ATOM 679 C CA . GLY A 1 94 ? 7.779 -19.141 -4.919 1.00 81.25 94 GLY A CA 1
ATOM 680 C C . GLY A 1 94 ? 6.627 -18.454 -5.657 1.00 81.25 94 GLY A C 1
ATOM 681 O O 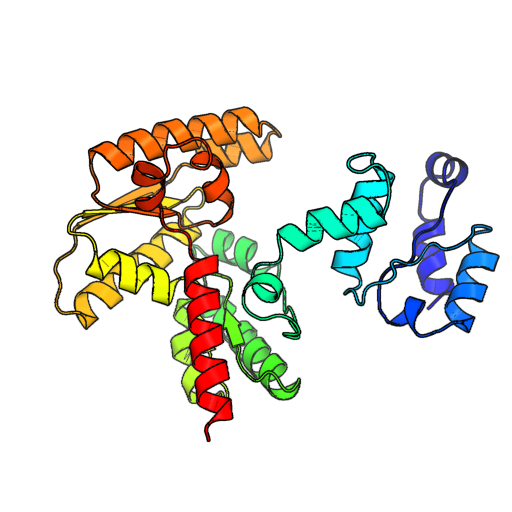. GLY A 1 94 ? 6.409 -18.747 -6.833 1.00 81.25 94 GLY A O 1
ATOM 682 N N . LEU A 1 95 ? 5.906 -17.528 -5.012 1.00 86.75 95 LEU A N 1
ATOM 683 C CA . LEU A 1 95 ? 4.958 -16.663 -5.708 1.00 86.75 95 LEU A CA 1
ATOM 684 C C . LEU A 1 95 ? 5.703 -15.817 -6.746 1.00 86.75 95 LEU A C 1
ATOM 686 O O . LEU A 1 95 ? 6.678 -15.139 -6.429 1.00 86.75 95 LEU A O 1
ATOM 690 N N . ARG A 1 96 ? 5.227 -15.816 -7.989 1.00 86.06 96 ARG A N 1
ATOM 691 C CA . ARG A 1 96 ? 5.728 -14.901 -9.016 1.00 86.06 96 ARG A CA 1
ATOM 692 C C . ARG A 1 96 ? 4.956 -13.588 -8.926 1.00 86.06 96 ARG A C 1
ATOM 694 O O . ARG A 1 96 ? 3.746 -13.583 -9.123 1.00 86.06 96 ARG A O 1
ATOM 701 N N . VAL A 1 97 ? 5.655 -12.489 -8.653 1.00 87.06 97 VAL A N 1
ATOM 702 C CA . VAL A 1 97 ? 5.067 -11.143 -8.587 1.00 87.06 97 VAL A CA 1
ATOM 703 C C . VAL A 1 97 ? 5.421 -10.377 -9.856 1.00 87.06 97 VAL A C 1
ATOM 705 O O . VAL A 1 97 ? 6.585 -10.332 -10.246 1.00 87.06 97 VAL A O 1
ATOM 708 N N . ILE A 1 98 ? 4.417 -9.768 -10.485 1.00 87.06 98 ILE A N 1
ATOM 709 C CA . ILE A 1 98 ? 4.590 -8.848 -11.610 1.00 87.06 98 ILE A CA 1
ATOM 710 C C . ILE A 1 98 ? 4.050 -7.491 -11.169 1.00 87.06 98 ILE A C 1
ATOM 712 O O . ILE A 1 98 ? 2.907 -7.397 -10.727 1.00 87.06 98 ILE A O 1
ATOM 716 N N . ASN A 1 99 ? 4.872 -6.448 -11.278 1.00 87.69 99 ASN A N 1
ATOM 717 C CA . ASN A 1 99 ? 4.493 -5.096 -10.882 1.00 87.69 99 ASN A CA 1
ATOM 718 C C . ASN A 1 99 ? 4.158 -4.254 -12.115 1.00 87.69 99 ASN A C 1
ATOM 720 O O . ASN A 1 99 ? 4.965 -4.154 -13.037 1.00 87.69 99 ASN A O 1
ATOM 724 N N . LEU A 1 100 ? 2.991 -3.610 -12.095 1.00 89.75 100 LEU A N 1
ATOM 725 C CA . LEU A 1 100 ? 2.636 -2.526 -13.007 1.00 89.75 100 LEU A CA 1
ATOM 726 C C . LEU A 1 100 ? 2.632 -1.235 -12.188 1.00 89.75 100 LEU A C 1
ATOM 728 O O . LEU A 1 100 ? 1.825 -1.092 -11.270 1.00 89.75 100 LEU A O 1
ATOM 732 N N . VAL A 1 101 ? 3.565 -0.332 -12.483 1.00 89.44 101 VAL A N 1
ATOM 733 C CA . VAL A 1 101 ? 3.735 0.930 -11.754 1.00 89.44 101 VAL A CA 1
ATOM 734 C C . VAL A 1 101 ? 3.470 2.082 -12.712 1.00 89.44 101 VAL A C 1
ATOM 736 O O . VAL A 1 101 ? 4.091 2.156 -13.768 1.00 89.44 101 VAL A O 1
ATOM 739 N N . ASP A 1 102 ? 2.551 2.961 -12.324 1.00 89.12 102 ASP A N 1
ATOM 740 C CA . ASP A 1 102 ? 2.291 4.240 -12.979 1.00 89.12 102 ASP A CA 1
ATOM 741 C C . ASP A 1 102 ? 2.542 5.346 -11.946 1.00 89.12 102 ASP A C 1
ATOM 743 O O . ASP A 1 102 ? 1.736 5.582 -11.042 1.00 89.12 102 ASP A O 1
ATOM 747 N N . ASP A 1 103 ? 3.711 5.972 -12.048 1.00 87.19 103 ASP A N 1
ATOM 748 C CA . ASP A 1 103 ? 4.180 7.030 -11.156 1.00 87.19 103 ASP A CA 1
ATOM 749 C C . ASP A 1 103 ? 3.514 8.388 -11.428 1.00 87.19 103 ASP A C 1
ATOM 751 O O . ASP A 1 103 ? 3.651 9.303 -10.617 1.00 87.19 103 ASP A O 1
ATOM 755 N N . SER A 1 104 ? 2.718 8.508 -12.497 1.00 90.00 104 SER A N 1
ATOM 756 C CA . SER A 1 104 ? 1.954 9.722 -12.805 1.00 90.00 104 SER A CA 1
ATOM 757 C C . SER A 1 104 ? 0.623 9.830 -12.049 1.00 90.00 104 SER A C 1
ATOM 759 O O . SER A 1 104 ? 0.095 10.930 -11.904 1.00 90.00 104 SER A O 1
ATOM 761 N N . ILE A 1 105 ? 0.096 8.723 -11.503 1.00 91.31 105 ILE A N 1
ATOM 762 C CA . ILE A 1 105 ? -1.218 8.694 -10.832 1.00 91.31 105 ILE A CA 1
ATOM 763 C C . ILE A 1 105 ? -1.267 9.634 -9.623 1.00 91.31 105 ILE A C 1
ATOM 765 O O . ILE A 1 105 ? -2.216 10.398 -9.479 1.00 91.31 105 ILE A O 1
ATOM 769 N N . LEU A 1 106 ? -0.283 9.563 -8.720 1.00 88.00 106 LEU A N 1
ATOM 770 C CA . LEU A 1 106 ? -0.299 10.380 -7.501 1.00 88.00 106 LEU A CA 1
ATOM 771 C C . LEU A 1 106 ? -0.126 11.883 -7.793 1.00 88.00 106 LEU A C 1
ATOM 773 O O . LEU A 1 106 ? -0.895 12.653 -7.216 1.00 88.00 106 LEU A O 1
ATOM 777 N N . PRO A 1 107 ? 0.807 12.313 -8.672 1.00 88.19 107 PRO A N 1
ATOM 778 C CA . PRO A 1 107 ? 0.860 13.695 -9.148 1.00 88.19 107 PRO A CA 1
ATOM 779 C C . PRO A 1 107 ? -0.466 14.175 -9.744 1.00 88.19 107 PRO A C 1
ATOM 781 O O . PRO A 1 107 ? -0.982 15.208 -9.331 1.00 88.19 107 PRO A O 1
ATOM 784 N N . GLU A 1 108 ? -1.073 13.393 -10.636 1.00 92.38 108 GLU A N 1
ATOM 785 C CA . GLU A 1 108 ? -2.333 13.772 -11.281 1.00 92.38 108 GLU A CA 1
ATOM 786 C C . GLU A 1 108 ? -3.488 13.887 -10.281 1.00 92.38 108 GLU A C 1
ATOM 788 O O . GLU A 1 108 ? -4.257 14.844 -10.333 1.00 92.38 108 GLU A O 1
ATOM 793 N N . LEU A 1 109 ? -3.578 12.965 -9.315 1.00 89.88 109 LEU A N 1
ATOM 794 C CA . LEU A 1 109 ? -4.559 13.053 -8.232 1.00 89.88 109 LEU A CA 1
ATOM 795 C C . LEU A 1 109 ? -4.327 14.275 -7.336 1.00 89.88 109 LEU A C 1
ATOM 797 O O . LEU A 1 109 ? -5.282 14.840 -6.810 1.00 89.88 109 LEU A O 1
ATOM 801 N N . ALA A 1 110 ? -3.077 14.691 -7.131 1.00 86.81 110 ALA A N 1
ATOM 802 C CA . ALA A 1 110 ? -2.788 15.908 -6.381 1.00 86.81 110 ALA A CA 1
ATOM 803 C C . ALA A 1 110 ? -3.246 17.164 -7.146 1.00 86.81 110 ALA A C 1
ATOM 805 O O . ALA A 1 110 ? -3.785 18.084 -6.534 1.00 86.81 110 ALA A O 1
ATOM 806 N N . GLU A 1 111 ? -3.080 17.185 -8.470 1.00 90.44 111 GLU A N 1
ATOM 807 C CA . GLU A 1 111 ? -3.452 18.309 -9.339 1.00 90.44 111 GLU A CA 1
ATOM 808 C C . GLU A 1 111 ? -4.963 18.401 -9.597 1.00 90.44 111 GLU A C 1
ATOM 810 O O . GLU A 1 111 ? -5.513 19.500 -9.671 1.00 90.44 111 GLU A O 1
ATOM 815 N N . ASN A 1 112 ? -5.651 17.262 -9.705 1.00 91.19 112 ASN A N 1
ATOM 816 C CA . ASN A 1 112 ? -7.075 17.198 -10.044 1.00 91.19 112 ASN A CA 1
ATOM 817 C C . ASN A 1 112 ? -8.014 17.155 -8.819 1.00 91.19 112 ASN A C 1
ATOM 819 O O . ASN A 1 112 ? -9.223 16.984 -8.970 1.00 91.19 112 ASN A O 1
ATOM 823 N N . GLY A 1 113 ? -7.471 17.296 -7.604 1.00 86.94 113 GLY A N 1
ATOM 824 C CA . GLY A 1 113 ? -8.248 17.277 -6.360 1.00 86.94 113 GLY A CA 1
ATOM 825 C C . GLY A 1 113 ? -8.675 15.881 -5.888 1.00 86.94 113 GLY A C 1
ATOM 826 O O . GLY A 1 113 ? -9.603 15.763 -5.088 1.00 86.94 113 GLY A O 1
ATOM 827 N N . GLY A 1 114 ? -8.004 14.825 -6.348 1.00 86.25 114 GLY A N 1
ATOM 828 C CA . GLY A 1 114 ? -8.256 13.438 -5.960 1.00 86.25 114 GLY A CA 1
ATOM 829 C C . GLY A 1 114 ? -9.341 12.749 -6.787 1.00 86.25 114 GLY A C 1
ATOM 830 O O . GLY A 1 114 ? -9.908 11.755 -6.330 1.00 86.25 114 GLY A O 1
ATOM 831 N N . ASP A 1 115 ? -9.641 13.257 -7.983 1.00 90.50 115 ASP A N 1
ATOM 832 C CA . ASP A 1 115 ? -10.593 12.642 -8.902 1.00 90.50 115 ASP A CA 1
ATOM 833 C C . ASP A 1 115 ? -10.009 11.363 -9.523 1.00 90.50 115 ASP A C 1
ATOM 835 O O . ASP A 1 115 ? -9.240 11.378 -10.489 1.00 90.50 115 ASP A O 1
ATOM 839 N N . VAL A 1 116 ? -10.412 10.222 -8.963 1.00 92.19 116 VAL A N 1
ATOM 840 C CA . VAL A 1 116 ? -10.037 8.887 -9.450 1.00 92.19 116 VAL A CA 1
ATOM 841 C C . VAL A 1 116 ? -10.670 8.542 -10.801 1.00 92.19 116 VAL A C 1
ATOM 843 O O . VAL A 1 116 ? -10.204 7.617 -11.469 1.00 92.19 116 VAL A O 1
ATOM 846 N N . GLY A 1 117 ? -11.698 9.279 -11.241 1.00 94.12 117 GLY A N 1
ATOM 847 C CA . GLY A 1 117 ? -12.341 9.099 -12.541 1.00 94.12 117 GLY A CA 1
ATOM 848 C C . GLY A 1 117 ? -11.371 9.302 -13.706 1.00 94.12 117 GLY A C 1
ATOM 849 O O . GLY A 1 117 ? -11.404 8.530 -14.667 1.00 94.12 117 GLY A O 1
ATOM 850 N N . ALA A 1 118 ? -10.436 10.247 -13.572 1.00 93.94 118 ALA A N 1
ATOM 851 C CA . ALA A 1 118 ? -9.367 10.481 -14.547 1.00 93.94 118 ALA A CA 1
ATOM 852 C C . ALA A 1 118 ? -8.435 9.261 -14.721 1.00 93.94 118 ALA A C 1
ATOM 854 O O . ALA A 1 118 ? -7.894 9.015 -15.800 1.00 93.94 118 ALA A O 1
ATOM 855 N N . ILE A 1 119 ? -8.303 8.432 -13.679 1.00 95.88 119 ILE A N 1
ATOM 856 C CA . ILE A 1 119 ? -7.419 7.258 -13.653 1.00 95.88 119 ILE A CA 1
ATOM 857 C C . ILE A 1 119 ? -8.139 5.980 -14.115 1.00 95.88 119 ILE A C 1
ATOM 859 O O . ILE A 1 119 ? -7.494 5.027 -14.559 1.00 95.88 119 ILE A O 1
ATOM 863 N N . ALA A 1 120 ? -9.474 5.947 -14.061 1.00 95.56 120 ALA A N 1
ATOM 864 C CA . ALA A 1 120 ? -10.287 4.747 -14.278 1.00 95.56 120 ALA A CA 1
ATOM 865 C C . ALA A 1 120 ? -9.981 4.014 -15.594 1.00 95.56 120 ALA A C 1
ATOM 867 O O . ALA A 1 120 ? -9.871 2.786 -15.612 1.00 95.56 120 ALA A O 1
ATOM 868 N N . GLY A 1 121 ? -9.799 4.758 -16.691 1.00 96.12 121 GLY A N 1
ATOM 869 C CA . GLY A 1 121 ? -9.468 4.186 -17.998 1.00 96.12 121 GLY A CA 1
ATOM 870 C C . GLY A 1 121 ? -8.124 3.452 -18.007 1.00 96.12 121 GLY A C 1
ATOM 871 O O . GLY A 1 121 ? -8.049 2.320 -18.488 1.00 96.12 121 GLY A O 1
ATOM 872 N N . ARG A 1 122 ? -7.082 4.061 -17.427 1.00 95.12 122 ARG A N 1
ATOM 873 C CA . ARG A 1 122 ? -5.745 3.457 -17.318 1.00 95.12 122 ARG A CA 1
ATOM 874 C C . ARG A 1 122 ? -5.748 2.258 -16.387 1.00 95.12 122 ARG A C 1
ATOM 876 O O . ARG A 1 122 ? -5.249 1.198 -16.749 1.00 95.12 122 ARG A O 1
ATOM 883 N N . TRP A 1 123 ? -6.382 2.390 -15.225 1.00 96.75 123 TRP A N 1
ATOM 884 C CA . TRP A 1 123 ? -6.451 1.297 -14.263 1.00 96.75 123 TRP A CA 1
ATOM 885 C C . TRP A 1 123 ? -7.174 0.064 -14.834 1.00 96.75 123 TRP A C 1
ATOM 887 O O . TRP A 1 123 ? -6.681 -1.055 -14.686 1.00 96.75 123 TRP A O 1
ATOM 897 N N . ARG A 1 124 ? -8.266 0.258 -15.594 1.00 97.25 124 ARG A N 1
ATOM 898 C CA . ARG A 1 124 ? -8.921 -0.823 -16.355 1.00 97.25 124 ARG A CA 1
ATOM 899 C C . ARG A 1 124 ? -7.952 -1.514 -17.318 1.00 97.25 124 ARG A C 1
ATOM 901 O O . ARG A 1 124 ? -7.913 -2.742 -17.381 1.00 97.25 124 ARG A O 1
ATOM 908 N N . GLN A 1 125 ? -7.156 -0.746 -18.063 1.00 97.50 125 GLN A N 1
ATOM 909 C CA . GLN A 1 125 ? -6.159 -1.310 -18.977 1.00 97.50 125 GLN A CA 1
ATOM 910 C C . GLN A 1 125 ? -5.094 -2.114 -18.226 1.00 97.50 125 GLN A C 1
ATOM 912 O O . GLN A 1 125 ? -4.760 -3.213 -18.664 1.00 97.50 125 GLN A O 1
ATOM 917 N N . TYR A 1 126 ? -4.604 -1.628 -17.083 1.00 97.25 126 TYR A N 1
ATOM 918 C CA . TYR A 1 126 ? -3.644 -2.364 -16.255 1.00 97.25 126 TYR A CA 1
ATOM 919 C C . TYR A 1 126 ? -4.210 -3.693 -15.756 1.00 97.25 126 TYR A C 1
ATOM 921 O O . TYR A 1 126 ? -3.510 -4.703 -15.818 1.00 97.25 126 TYR A O 1
ATOM 929 N N . ALA A 1 127 ? -5.480 -3.725 -15.344 1.00 97.50 127 ALA A N 1
ATOM 930 C CA . ALA A 1 127 ? -6.133 -4.961 -14.927 1.00 97.50 127 ALA A CA 1
ATOM 931 C C . ALA A 1 127 ? -6.195 -5.996 -16.070 1.00 97.50 127 ALA A C 1
ATOM 933 O O . ALA A 1 127 ? -5.786 -7.142 -15.883 1.00 97.50 127 ALA A O 1
ATOM 934 N N . HIS A 1 128 ? -6.600 -5.588 -17.279 1.00 97.75 128 HIS A N 1
ATOM 935 C CA . HIS A 1 128 ? -6.589 -6.480 -18.448 1.00 97.75 128 HIS A CA 1
ATOM 936 C C . HIS A 1 128 ? -5.180 -6.906 -18.872 1.00 97.75 128 HIS A C 1
ATOM 938 O O . HIS A 1 128 ? -4.991 -8.029 -19.334 1.00 97.75 128 HIS A O 1
ATOM 944 N N . ILE A 1 129 ? -4.183 -6.026 -18.752 1.00 97.62 129 ILE A N 1
ATOM 945 C CA . ILE A 1 129 ? -2.787 -6.378 -19.035 1.00 97.62 129 ILE A CA 1
ATOM 946 C C . ILE A 1 129 ? -2.323 -7.465 -18.063 1.00 97.62 129 ILE A C 1
ATOM 948 O O . ILE A 1 129 ? -1.763 -8.463 -18.513 1.00 97.62 129 ILE A O 1
ATOM 952 N N . ALA A 1 130 ? -2.590 -7.309 -16.765 1.00 96.12 130 ALA A N 1
ATOM 953 C CA . ALA A 1 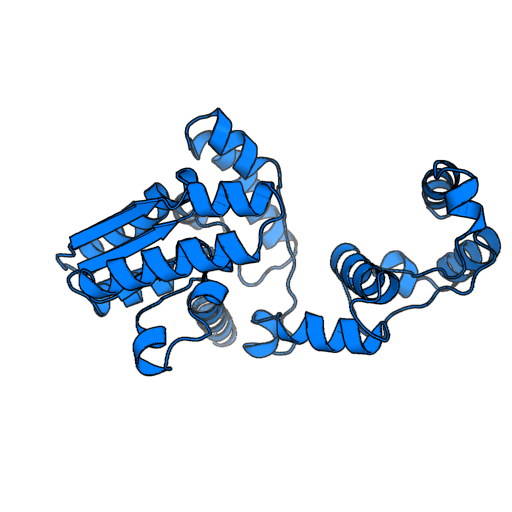130 ? -2.229 -8.297 -15.753 1.00 96.12 130 ALA A CA 1
ATOM 954 C C . ALA A 1 130 ? -2.900 -9.658 -16.017 1.00 96.12 130 ALA A C 1
ATOM 956 O O . ALA A 1 130 ? -2.228 -10.688 -16.009 1.00 96.12 130 ALA A O 1
ATOM 957 N N . GLU A 1 131 ? -4.196 -9.664 -16.339 1.00 95.88 131 GLU A N 1
ATOM 958 C CA . GLU A 1 131 ? -4.926 -10.879 -16.720 1.00 95.88 131 GLU A CA 1
ATOM 959 C C . GLU A 1 131 ? -4.311 -11.554 -17.958 1.00 95.88 131 GLU A C 1
ATOM 961 O O . GLU A 1 131 ? -4.005 -12.746 -17.936 1.00 95.88 131 GLU A O 1
ATOM 966 N N . ARG A 1 132 ? -4.039 -10.794 -19.027 1.00 96.31 132 ARG A N 1
ATOM 967 C CA . ARG A 1 132 ? -3.431 -11.323 -20.265 1.00 96.31 132 ARG A CA 1
ATOM 968 C C . ARG A 1 132 ? -1.999 -11.822 -20.077 1.00 96.31 132 ARG A C 1
ATOM 970 O O . ARG A 1 132 ? -1.544 -12.654 -20.857 1.00 96.31 132 ARG A O 1
ATOM 977 N N . GLN A 1 133 ? -1.288 -11.333 -19.063 1.00 94.62 133 GLN A N 1
ATOM 978 C CA . GLN A 1 133 ? 0.024 -11.852 -18.661 1.00 94.62 133 GLN A CA 1
ATOM 979 C C . GLN A 1 133 ? -0.067 -13.164 -17.857 1.00 94.62 133 GLN A C 1
ATOM 981 O O . GLN A 1 133 ? 0.969 -13.734 -17.495 1.00 94.62 133 GLN A O 1
ATOM 986 N N . GLY A 1 134 ? -1.282 -13.659 -17.603 1.00 94.75 134 GLY A N 1
ATOM 987 C CA . GLY A 1 134 ? -1.541 -14.900 -16.880 1.00 94.75 134 GLY A CA 1
ATOM 988 C C . GLY A 1 134 ? -1.429 -14.742 -15.366 1.00 94.75 134 GLY A C 1
ATOM 989 O O . GLY A 1 134 ? -0.891 -15.628 -14.708 1.00 94.75 134 GLY A O 1
ATOM 990 N N . ALA A 1 135 ? -1.846 -13.599 -14.814 1.00 95.56 135 ALA A N 1
ATOM 991 C CA . ALA A 1 135 ? -1.934 -13.425 -13.367 1.00 95.56 135 ALA A CA 1
ATOM 992 C C . ALA A 1 135 ? -3.112 -14.229 -12.797 1.00 95.56 135 ALA A C 1
ATOM 994 O O . ALA A 1 135 ? -4.235 -14.055 -13.249 1.00 95.56 135 ALA A O 1
ATOM 995 N N . ASP A 1 136 ? -2.878 -15.036 -11.760 1.00 96.69 136 ASP A N 1
ATOM 996 C CA . ASP A 1 136 ? -3.941 -15.776 -11.055 1.00 96.69 136 ASP A CA 1
ATOM 997 C C . ASP A 1 136 ? -4.745 -14.894 -10.075 1.00 96.69 136 ASP A C 1
ATOM 999 O O . ASP A 1 136 ? -5.808 -15.282 -9.591 1.00 96.69 136 ASP A O 1
ATOM 1003 N N . CYS A 1 137 ? -4.210 -13.718 -9.735 1.00 97.00 137 CYS A N 1
ATOM 1004 C CA . CYS A 1 137 ? -4.804 -12.722 -8.847 1.00 97.00 137 CYS A CA 1
ATOM 1005 C C . CYS A 1 137 ? -4.177 -11.351 -9.131 1.00 97.00 137 CYS A C 1
ATOM 1007 O O . CYS A 1 137 ? -2.971 -11.250 -9.361 1.00 97.00 137 CYS A O 1
ATOM 1009 N N . ILE A 1 138 ? -4.976 -10.289 -9.050 1.00 97.75 138 ILE A N 1
ATOM 1010 C CA . ILE A 1 138 ? -4.524 -8.900 -9.165 1.00 97.75 138 ILE A CA 1
ATOM 1011 C C . ILE A 1 138 ? -4.588 -8.256 -7.780 1.00 97.75 138 ILE A C 1
ATOM 1013 O O . ILE A 1 138 ? -5.638 -8.254 -7.144 1.00 97.75 138 ILE A O 1
ATOM 1017 N N . LEU A 1 139 ? -3.477 -7.687 -7.311 1.00 97.06 139 LEU A N 1
ATOM 1018 C CA . LEU A 1 139 ? -3.430 -6.883 -6.089 1.00 97.06 139 LEU A CA 1
ATOM 1019 C C . LEU A 1 139 ? -3.324 -5.404 -6.462 1.00 97.06 139 LEU A C 1
ATOM 1021 O O . LEU A 1 139 ? -2.300 -4.966 -6.983 1.00 97.06 139 LEU A O 1
ATOM 1025 N N . ASN A 1 140 ? -4.345 -4.613 -6.141 1.00 96.25 140 ASN A N 1
ATOM 1026 C CA . ASN A 1 140 ? -4.195 -3.166 -6.124 1.00 96.25 140 ASN A CA 1
ATOM 1027 C C . ASN A 1 140 ? -3.505 -2.738 -4.823 1.00 96.25 140 ASN A C 1
ATOM 1029 O O . ASN A 1 140 ? -4.125 -2.713 -3.755 1.00 96.25 140 ASN A O 1
ATOM 1033 N N . ALA A 1 141 ? -2.228 -2.377 -4.940 1.00 92.12 141 ALA A N 1
ATOM 1034 C CA . ALA A 1 141 ? -1.404 -1.905 -3.832 1.00 92.12 141 ALA A CA 1
ATOM 1035 C C . ALA A 1 141 ? -1.614 -0.416 -3.482 1.00 92.12 141 ALA A C 1
ATOM 1037 O O . ALA A 1 141 ? -1.110 0.040 -2.459 1.00 92.12 141 ALA A O 1
ATOM 1038 N N . CYS A 1 142 ? -2.349 0.352 -4.298 1.00 90.88 142 CYS A N 1
ATOM 1039 C CA . CYS A 1 142 ? -2.564 1.783 -4.081 1.00 90.88 142 CYS A CA 1
ATOM 1040 C C . CYS A 1 142 ? -3.949 2.060 -3.476 1.00 90.88 142 CYS A C 1
ATOM 1042 O O . CYS A 1 142 ? -4.977 1.967 -4.154 1.00 90.88 142 CYS A O 1
ATOM 1044 N N . SER A 1 143 ? -3.981 2.450 -2.200 1.00 88.75 143 SER A N 1
ATOM 1045 C CA . SER A 1 143 ? -5.219 2.807 -1.493 1.00 88.75 143 SER A CA 1
ATOM 1046 C C . SER A 1 143 ? -5.957 3.996 -2.109 1.00 88.75 143 SER A C 1
ATOM 1048 O O . SER A 1 143 ? -7.187 3.994 -2.1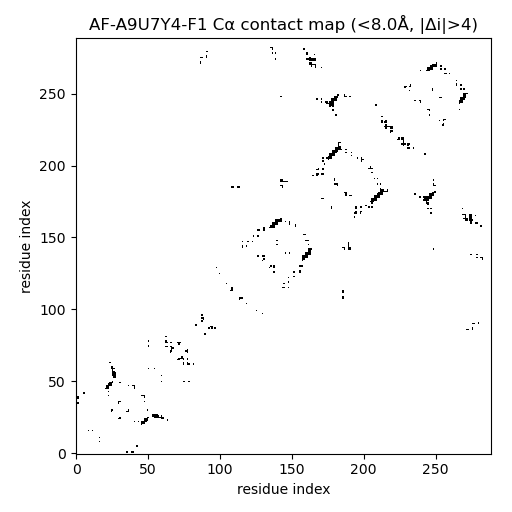33 1.00 88.75 143 SER A O 1
ATOM 1050 N N . SER A 1 144 ? -5.237 4.974 -2.667 1.00 89.12 144 SER A N 1
ATOM 1051 C CA . SER A 1 144 ? -5.833 6.195 -3.228 1.00 89.12 144 SER A CA 1
ATOM 1052 C C . SER A 1 144 ? -6.750 5.931 -4.424 1.00 89.12 144 SER A C 1
ATOM 1054 O O . SER A 1 144 ? -7.703 6.669 -4.635 1.00 89.12 144 SER A O 1
ATOM 1056 N N . ILE A 1 145 ? -6.503 4.850 -5.171 1.00 92.81 145 ILE A N 1
ATOM 1057 C CA . ILE A 1 145 ? -7.319 4.427 -6.321 1.00 92.81 145 ILE A CA 1
ATOM 1058 C C . ILE A 1 145 ? -8.106 3.142 -6.046 1.00 92.81 145 ILE A C 1
ATOM 1060 O O . ILE A 1 145 ? -8.660 2.532 -6.959 1.00 92.81 145 ILE A O 1
ATOM 1064 N N . GLY A 1 146 ? -8.163 2.698 -4.788 1.00 91.31 146 GLY A N 1
ATOM 1065 C CA . GLY A 1 146 ? -8.763 1.415 -4.433 1.00 91.31 146 GLY A CA 1
ATOM 1066 C C . GLY A 1 146 ? -10.253 1.300 -4.733 1.00 91.31 146 GLY A C 1
ATOM 1067 O O . GLY A 1 146 ? -10.750 0.194 -4.924 1.00 91.31 146 GLY A O 1
ATOM 1068 N N . GLU A 1 147 ? -10.959 2.420 -4.850 1.00 91.00 147 GLU A N 1
ATOM 1069 C CA . GLU A 1 147 ? -12.370 2.460 -5.252 1.00 91.00 147 GLU A CA 1
ATOM 1070 C C . GLU A 1 147 ? -12.582 1.985 -6.695 1.00 91.00 147 GLU A C 1
ATOM 1072 O O . GLU A 1 147 ? -13.625 1.409 -7.005 1.00 91.00 147 GLU A O 1
ATOM 1077 N N . LEU A 1 148 ? -11.565 2.112 -7.556 1.00 94.62 148 LEU A N 1
ATOM 1078 C CA . LEU A 1 148 ? -11.628 1.614 -8.929 1.00 94.62 148 LEU A CA 1
ATOM 1079 C C . LEU A 1 148 ? -11.731 0.084 -8.979 1.00 94.62 148 LEU A C 1
ATOM 1081 O O . LEU A 1 148 ? -12.350 -0.443 -9.901 1.00 94.62 148 LEU A O 1
ATOM 1085 N N . CYS A 1 149 ? -11.223 -0.626 -7.958 1.00 94.69 149 CYS A N 1
ATOM 1086 C CA . CYS A 1 149 ? -11.235 -2.093 -7.898 1.00 94.69 149 CYS A CA 1
ATOM 1087 C C . CYS A 1 149 ? -12.629 -2.684 -8.111 1.00 94.69 149 CYS A C 1
ATOM 1089 O O . CYS A 1 149 ? -12.784 -3.641 -8.866 1.00 94.69 149 CYS A O 1
ATOM 1091 N N . ALA A 1 150 ? -13.644 -2.101 -7.470 1.00 92.00 150 ALA A N 1
ATOM 1092 C CA . ALA A 1 150 ? -15.018 -2.574 -7.579 1.00 92.00 150 ALA A CA 1
ATOM 1093 C C . ALA A 1 150 ? -15.606 -2.349 -8.982 1.00 92.00 150 ALA A C 1
ATOM 1095 O O . ALA A 1 150 ? -16.382 -3.177 -9.451 1.00 92.00 150 ALA A O 1
ATOM 1096 N N . ALA A 1 151 ? -15.213 -1.265 -9.659 1.00 91.88 151 ALA A N 1
ATOM 1097 C CA . ALA A 1 151 ? -15.774 -0.871 -10.947 1.00 91.88 151 ALA A CA 1
ATOM 1098 C C . ALA A 1 151 ? -15.341 -1.783 -12.107 1.00 91.88 151 ALA A C 1
ATOM 1100 O O . ALA A 1 151 ? -16.150 -2.044 -12.990 1.00 91.88 151 ALA A O 1
ATOM 1101 N N . VAL A 1 152 ? -14.099 -2.286 -12.107 1.00 94.38 152 VAL A N 1
ATOM 1102 C CA . VAL A 1 152 ? -13.593 -3.166 -13.190 1.00 94.38 152 VAL A CA 1
ATOM 1103 C C . VAL A 1 152 ? -13.693 -4.645 -12.833 1.00 94.38 152 VAL A C 1
ATOM 1105 O O . VAL A 1 152 ? -13.591 -5.483 -13.719 1.00 94.38 152 VAL A O 1
ATOM 1108 N N . ARG A 1 153 ? -13.947 -5.005 -11.566 1.00 94.44 153 ARG A N 1
ATOM 1109 C CA . ARG A 1 153 ? -14.121 -6.412 -11.155 1.00 94.44 153 ARG A CA 1
ATOM 1110 C C . ARG A 1 153 ? -15.084 -7.212 -12.060 1.00 94.44 153 ARG A C 1
ATOM 1112 O O . ARG A 1 153 ? -14.756 -8.359 -12.331 1.00 94.44 153 ARG A O 1
ATOM 1119 N N . PRO A 1 154 ? -16.212 -6.670 -12.570 1.00 95.56 154 PRO A N 1
ATOM 1120 C CA . PRO A 1 154 ? -17.088 -7.406 -13.492 1.00 95.56 154 PRO A CA 1
ATOM 1121 C C . PRO A 1 154 ? -16.474 -7.721 -14.868 1.00 95.56 154 PRO A C 1
ATOM 1123 O O . PRO A 1 154 ? -17.005 -8.562 -15.587 1.00 95.56 154 PRO A O 1
ATOM 1126 N N . GLU A 1 155 ? -15.398 -7.033 -15.256 1.00 95.69 155 GLU A N 1
ATOM 1127 C CA . GLU A 1 155 ? -14.743 -7.136 -16.568 1.00 95.69 155 GLU A CA 1
ATOM 1128 C C . GLU A 1 155 ? -13.534 -8.094 -16.559 1.00 95.69 155 GLU A C 1
ATOM 1130 O O . GLU A 1 155 ? -12.959 -8.354 -17.614 1.00 95.69 155 GLU A O 1
ATOM 1135 N N . ILE A 1 156 ? -13.132 -8.601 -15.387 1.00 97.19 156 ILE A N 1
ATOM 1136 C CA . ILE A 1 156 ? -11.901 -9.378 -15.176 1.00 97.19 156 ILE A CA 1
ATOM 1137 C C . ILE A 1 156 ? -12.248 -10.736 -14.564 1.00 97.19 156 ILE A C 1
ATOM 1139 O O . ILE A 1 156 ? -12.979 -10.813 -13.578 1.00 97.19 156 ILE A O 1
ATOM 1143 N N . ALA A 1 157 ? -11.709 -11.813 -15.133 1.00 95.81 157 ALA A N 1
ATOM 1144 C CA . ALA A 1 157 ? -11.992 -13.183 -14.715 1.00 95.81 157 ALA A CA 1
ATOM 1145 C C . ALA A 1 157 ? -11.260 -13.583 -13.424 1.00 95.81 157 ALA A C 1
ATOM 1147 O O . ALA A 1 157 ? -11.728 -14.452 -12.688 1.00 95.81 157 ALA A O 1
ATOM 1148 N N . VAL A 1 158 ? -10.112 -12.963 -13.147 1.00 96.38 158 VAL A N 1
ATOM 1149 C CA . VAL A 1 158 ? -9.280 -13.261 -11.972 1.00 96.38 158 VAL A CA 1
ATOM 1150 C C . VAL A 1 158 ? -9.596 -12.326 -10.799 1.00 96.38 158 VAL A C 1
ATOM 1152 O O . VAL A 1 158 ? -9.984 -11.173 -11.005 1.00 96.38 158 VAL A O 1
ATOM 1155 N N . PRO A 1 159 ? -9.444 -12.778 -9.541 1.00 96.69 159 PRO A N 1
ATOM 1156 C CA . PRO A 1 159 ? -9.782 -11.967 -8.378 1.00 96.69 159 PRO A CA 1
ATOM 1157 C C . PRO A 1 159 ? -8.944 -10.686 -8.312 1.00 96.69 159 PRO A C 1
ATOM 1159 O O . PRO A 1 159 ? -7.721 -10.713 -8.447 1.00 96.69 159 PRO A O 1
ATOM 1162 N N . ILE A 1 160 ? -9.618 -9.566 -8.035 1.00 97.50 160 ILE A N 1
ATOM 1163 C CA . ILE A 1 160 ? -8.988 -8.275 -7.738 1.00 97.50 160 ILE A CA 1
ATOM 1164 C C . ILE A 1 160 ? -9.088 -8.014 -6.235 1.00 97.50 160 ILE A C 1
ATOM 1166 O O . ILE A 1 160 ? -10.186 -7.806 -5.703 1.00 97.50 160 ILE A O 1
ATOM 1170 N N . VAL A 1 161 ? -7.937 -8.005 -5.567 1.00 96.94 161 VAL A N 1
ATOM 1171 C CA . VAL A 1 161 ? -7.772 -7.715 -4.142 1.00 96.94 161 VAL A CA 1
ATOM 1172 C C . VAL A 1 161 ? -7.322 -6.269 -3.970 1.00 96.94 161 VAL A C 1
ATOM 1174 O O . VAL A 1 161 ? -6.336 -5.839 -4.566 1.00 96.94 161 VAL A O 1
ATOM 1177 N N . ARG A 1 162 ? -8.018 -5.517 -3.118 1.00 95.44 162 ARG A N 1
ATOM 1178 C CA . ARG A 1 162 ? -7.576 -4.197 -2.659 1.00 95.44 162 ARG A CA 1
ATOM 1179 C C . ARG A 1 162 ? -6.753 -4.384 -1.378 1.00 95.44 162 ARG A C 1
ATOM 1181 O O . ARG A 1 162 ? -7.215 -5.045 -0.450 1.00 95.44 162 ARG A O 1
ATOM 1188 N N . ILE A 1 163 ? -5.538 -3.833 -1.326 1.00 94.69 163 ILE A N 1
ATOM 1189 C CA . ILE A 1 163 ? -4.563 -4.109 -0.250 1.00 94.69 163 ILE A CA 1
ATOM 1190 C C . ILE A 1 163 ? -5.074 -3.797 1.168 1.00 94.69 163 ILE A C 1
ATOM 1192 O O . ILE A 1 163 ? -4.731 -4.483 2.123 1.00 94.69 163 ILE A O 1
ATOM 1196 N N . ASP A 1 164 ? -5.905 -2.771 1.315 1.00 94.94 164 ASP A N 1
ATOM 1197 C CA . ASP A 1 164 ? -6.400 -2.229 2.584 1.00 94.94 164 ASP A CA 1
ATOM 1198 C C . ASP A 1 164 ? -7.799 -2.746 2.973 1.00 94.94 164 ASP A C 1
ATOM 1200 O O . ASP A 1 164 ? -8.237 -2.502 4.095 1.00 94.94 164 ASP A O 1
ATOM 1204 N N . GLU A 1 165 ? -8.492 -3.498 2.109 1.00 95.81 165 GLU A N 1
ATOM 1205 C CA . GLU A 1 165 ? -9.872 -3.950 2.354 1.00 95.81 165 GLU A CA 1
ATOM 1206 C C . GLU A 1 165 ? -9.966 -4.885 3.566 1.00 95.81 165 GLU A C 1
ATOM 1208 O O . GLU A 1 165 ? -10.797 -4.678 4.451 1.00 95.81 165 GLU A O 1
ATOM 1213 N N . ALA A 1 166 ? -9.074 -5.876 3.654 1.00 96.69 166 ALA A N 1
ATOM 1214 C CA . ALA A 1 166 ? -9.040 -6.811 4.780 1.00 96.69 166 ALA A CA 1
ATOM 1215 C C . ALA A 1 166 ? -8.628 -6.129 6.101 1.00 96.69 166 ALA A C 1
ATOM 1217 O O . ALA A 1 166 ? -9.132 -6.486 7.165 1.00 96.69 166 ALA A O 1
ATOM 1218 N N . MET A 1 167 ? -7.762 -5.112 6.034 1.00 97.12 167 MET A N 1
ATOM 1219 C CA . MET A 1 167 ? -7.395 -4.293 7.192 1.00 97.12 167 MET A CA 1
ATOM 1220 C C . MET A 1 167 ? -8.590 -3.460 7.671 1.00 97.12 167 MET A C 1
ATOM 1222 O O . MET A 1 167 ? -8.862 -3.417 8.868 1.00 97.12 167 MET A O 1
ATOM 1226 N N . ALA A 1 168 ? -9.321 -2.824 6.750 1.00 97.31 168 ALA A N 1
ATOM 1227 C CA . ALA A 1 168 ? -10.500 -2.029 7.077 1.00 97.31 168 ALA A CA 1
ATOM 1228 C C . ALA A 1 168 ? -11.617 -2.890 7.684 1.00 97.31 168 ALA A C 1
ATOM 1230 O O . ALA A 1 168 ? -12.203 -2.510 8.696 1.00 97.31 168 ALA A O 1
ATOM 1231 N N . GLU A 1 169 ? -11.867 -4.080 7.125 1.00 97.75 169 GLU A N 1
ATOM 1232 C CA . GLU A 1 169 ? -12.789 -5.056 7.715 1.00 97.75 169 GLU A CA 1
ATOM 1233 C C . GLU A 1 169 ? -12.368 -5.431 9.145 1.00 97.75 169 GLU A C 1
ATOM 1235 O O . GLU A 1 169 ? -13.201 -5.435 10.054 1.00 97.75 169 GLU A O 1
ATOM 1240 N N . HIS A 1 170 ? -11.084 -5.720 9.368 1.00 97.69 170 HIS A N 1
ATOM 1241 C CA . HIS A 1 170 ? -10.575 -6.053 10.696 1.00 97.69 170 HIS A CA 1
ATOM 1242 C C . HIS A 1 170 ? -10.719 -4.889 11.688 1.00 97.69 170 HIS A C 1
ATOM 1244 O O . HIS A 1 170 ? -11.186 -5.106 12.807 1.00 97.69 170 HIS A O 1
ATOM 1250 N N . ALA A 1 171 ? -10.378 -3.664 11.281 1.00 97.75 171 ALA A N 1
ATOM 1251 C CA . ALA A 1 171 ? -10.499 -2.468 12.112 1.00 97.75 171 ALA A CA 1
ATOM 1252 C C . ALA A 1 171 ? -11.952 -2.245 12.558 1.00 97.75 171 ALA A C 1
ATOM 1254 O O . ALA A 1 171 ? -12.226 -2.118 13.751 1.00 97.75 171 ALA A O 1
ATOM 1255 N N . VAL A 1 172 ? -12.896 -2.300 11.612 1.00 98.12 172 VAL A N 1
ATOM 1256 C CA . VAL A 1 172 ? -14.331 -2.150 11.889 1.00 98.12 172 VAL A CA 1
ATOM 1257 C C . VAL A 1 172 ? -14.848 -3.257 12.801 1.00 98.12 172 VAL A C 1
ATOM 1259 O O . VAL A 1 172 ? -15.668 -2.984 13.669 1.00 98.12 172 VAL A O 1
ATOM 1262 N N . ARG A 1 173 ? -14.373 -4.501 12.660 1.00 97.50 173 ARG A N 1
ATOM 1263 C CA . ARG A 1 173 ? -14.758 -5.607 13.555 1.00 97.50 173 ARG A CA 1
ATOM 1264 C C . ARG A 1 173 ? -14.186 -5.478 14.969 1.00 97.50 173 ARG A C 1
ATOM 1266 O O . ARG A 1 173 ? -14.761 -6.045 15.898 1.00 97.50 173 ARG A O 1
ATOM 1273 N N . SER A 1 174 ? -13.090 -4.756 15.143 1.00 96.12 174 SER A N 1
ATOM 1274 C CA . SER A 1 174 ? -12.301 -4.817 16.379 1.00 96.12 174 SER A CA 1
ATOM 1275 C C . SER A 1 174 ? -12.411 -3.560 17.243 1.00 96.12 174 SER A C 1
ATOM 1277 O O . SER A 1 174 ? -12.052 -3.612 18.413 1.00 96.12 174 SER A O 1
ATOM 1279 N N . ALA A 1 175 ? -12.943 -2.457 16.710 1.00 96.88 175 ALA A N 1
ATOM 1280 C CA . ALA A 1 175 ? -12.997 -1.169 17.401 1.00 96.88 175 ALA A CA 1
ATOM 1281 C C . ALA A 1 175 ? -14.362 -0.476 17.279 1.00 96.88 175 ALA A C 1
ATOM 1283 O O . ALA A 1 175 ? -15.125 -0.729 16.341 1.00 96.88 175 ALA A O 1
ATOM 1284 N N . GLY A 1 176 ? -14.662 0.400 18.242 1.00 96.31 176 GLY A N 1
ATOM 1285 C CA . GLY A 1 176 ? -15.763 1.364 18.158 1.00 96.31 176 GLY A CA 1
ATOM 1286 C C . GLY A 1 176 ? -15.273 2.736 17.690 1.00 96.31 176 GLY A C 1
ATOM 1287 O O . GLY A 1 176 ? -15.965 3.413 16.935 1.00 96.31 176 GLY A O 1
ATOM 1288 N N . THR A 1 177 ? -14.053 3.122 18.076 1.00 98.12 177 THR A N 1
ATOM 1289 C CA . THR A 1 177 ? -13.380 4.345 17.622 1.00 98.12 177 THR A CA 1
ATOM 1290 C C . THR A 1 177 ? -12.094 4.001 16.877 1.00 98.12 177 THR A C 1
ATOM 1292 O O . THR A 1 177 ? -11.201 3.358 17.428 1.00 98.12 177 THR A O 1
ATOM 1295 N N . 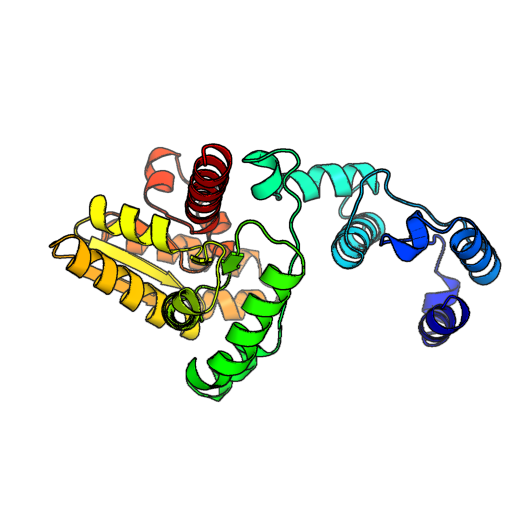ILE A 1 178 ? -11.984 4.449 15.626 1.00 98.50 178 ILE A N 1
ATOM 1296 C CA . ILE A 1 178 ? -10.864 4.153 14.728 1.00 98.50 178 ILE A CA 1
ATOM 1297 C C . ILE A 1 178 ? -10.155 5.458 14.367 1.00 98.50 178 ILE A C 1
ATOM 1299 O O . ILE A 1 178 ? -10.726 6.329 13.708 1.00 98.50 178 ILE A O 1
ATOM 1303 N N . GLY A 1 179 ? -8.895 5.582 14.770 1.00 97.81 179 GLY A N 1
ATOM 1304 C CA . GLY A 1 179 ? -8.001 6.629 14.291 1.00 97.81 179 GLY A CA 1
ATOM 1305 C C . GLY A 1 179 ? -7.567 6.330 12.860 1.00 97.81 179 GLY A C 1
ATOM 1306 O O . GLY A 1 179 ? -7.250 5.186 12.547 1.00 97.81 179 GLY A O 1
ATOM 1307 N N . VAL A 1 180 ? -7.542 7.330 11.983 1.00 97.06 180 VAL A N 1
ATOM 1308 C CA . VAL A 1 180 ? -7.060 7.174 10.602 1.00 97.06 180 VAL A CA 1
ATOM 1309 C C . VAL A 1 180 ? -5.955 8.189 10.370 1.00 97.06 180 VAL A C 1
ATOM 1311 O O . VAL A 1 180 ? -6.227 9.383 10.264 1.00 97.06 180 VAL A O 1
ATOM 1314 N N . ALA A 1 181 ? -4.714 7.713 10.326 1.00 95.25 181 ALA A N 1
ATOM 1315 C CA . ALA A 1 181 ? -3.535 8.557 10.203 1.00 95.25 181 ALA A CA 1
ATOM 1316 C C . ALA A 1 181 ? -2.962 8.472 8.784 1.00 95.25 181 ALA A C 1
ATOM 1318 O O . ALA A 1 181 ? -2.752 7.377 8.254 1.00 95.25 181 ALA A O 1
ATOM 1319 N N . ALA A 1 182 ? -2.682 9.626 8.184 1.00 91.62 182 ALA A N 1
ATOM 1320 C CA . ALA A 1 182 ? -2.019 9.742 6.888 1.00 91.62 182 ALA A CA 1
ATOM 1321 C C . ALA A 1 182 ? -1.054 10.934 6.896 1.00 91.62 182 ALA A C 1
ATOM 1323 O O . ALA A 1 182 ? -1.281 11.912 7.597 1.00 91.62 182 ALA A O 1
ATOM 1324 N N . THR A 1 183 ? 0.004 10.894 6.094 1.00 86.44 183 THR A N 1
ATOM 1325 C CA . THR A 1 183 ? 0.849 12.063 5.800 1.00 86.44 183 THR A CA 1
ATOM 1326 C C . THR A 1 183 ? 0.426 12.781 4.516 1.00 86.44 183 THR A C 1
ATOM 1328 O O . THR A 1 183 ? 0.803 13.931 4.310 1.00 86.44 183 THR A O 1
ATOM 1331 N N . LEU A 1 184 ? -0.393 12.137 3.674 1.00 79.50 184 LEU A N 1
ATOM 1332 C CA . LEU A 1 184 ? -0.970 12.718 2.459 1.00 79.50 184 LEU A CA 1
ATOM 1333 C C . LEU A 1 184 ? -2.499 12.793 2.545 1.00 79.50 184 LEU A C 1
ATOM 1335 O O . LEU A 1 184 ? -3.176 11.790 2.785 1.00 79.50 184 LEU A O 1
ATOM 1339 N N . ALA A 1 185 ? -3.056 13.975 2.265 1.00 79.69 185 ALA A N 1
ATOM 1340 C CA . ALA A 1 185 ? -4.503 14.204 2.280 1.00 79.69 185 ALA A CA 1
ATOM 1341 C C . ALA A 1 185 ? -5.256 13.350 1.241 1.00 79.69 185 ALA A C 1
ATOM 1343 O O . ALA A 1 185 ? -6.355 12.866 1.516 1.00 79.69 185 ALA A O 1
ATOM 1344 N N . THR A 1 186 ? -4.641 13.102 0.078 1.00 77.62 186 THR A N 1
ATOM 1345 C CA . THR A 1 186 ? -5.210 12.287 -1.010 1.00 77.62 186 THR A CA 1
ATOM 1346 C C . THR A 1 186 ? -5.451 10.828 -0.611 1.00 77.62 186 THR A C 1
ATOM 1348 O O . THR A 1 186 ? -6.279 10.160 -1.223 1.00 77.62 186 THR A O 1
ATOM 1351 N N . THR A 1 187 ? -4.789 10.334 0.441 1.00 77.12 187 THR A N 1
ATOM 1352 C CA . THR A 1 187 ? -4.951 8.961 0.952 1.00 77.12 187 THR A CA 1
ATOM 1353 C C . THR A 1 187 ? -6.002 8.865 2.063 1.00 77.12 187 THR A C 1
ATOM 1355 O O . THR A 1 187 ? -6.648 7.825 2.229 1.00 77.12 187 THR A O 1
ATOM 1358 N N . LEU A 1 188 ? -6.208 9.948 2.822 1.00 86.94 188 LEU A N 1
ATOM 1359 C CA . LEU A 1 188 ? -7.100 9.954 3.982 1.00 86.94 188 LEU A CA 1
ATOM 1360 C C . LEU A 1 188 ? -8.561 9.701 3.574 1.00 86.94 188 LEU A C 1
ATOM 1362 O O . LEU A 1 188 ? -9.203 8.791 4.101 1.00 86.94 188 LEU A O 1
ATOM 1366 N N . GLY A 1 189 ? -9.060 10.451 2.586 1.00 88.81 189 GLY A N 1
ATOM 1367 C CA . GLY A 1 189 ? -10.443 10.345 2.109 1.00 88.81 189 GLY A CA 1
ATOM 1368 C C . GLY A 1 189 ? -10.826 8.932 1.636 1.00 88.81 189 GLY A C 1
ATOM 1369 O O . GLY A 1 189 ? -11.787 8.368 2.166 1.00 88.81 189 GLY A O 1
ATOM 1370 N N . PRO A 1 190 ? -10.078 8.320 0.696 1.00 89.25 190 PRO A N 1
ATOM 1371 C CA . PRO A 1 190 ? -10.330 6.948 0.238 1.00 89.25 190 PRO A CA 1
ATOM 1372 C C . PRO A 1 190 ? -10.299 5.893 1.353 1.00 89.25 190 PRO A C 1
ATOM 1374 O O . PRO A 1 190 ? -11.037 4.906 1.295 1.00 89.25 190 PRO A O 1
ATOM 1377 N N . THR A 1 191 ? -9.468 6.088 2.381 1.00 92.88 191 THR A N 1
ATOM 1378 C CA . THR A 1 191 ? -9.378 5.166 3.526 1.00 92.88 191 THR A CA 1
ATOM 1379 C C . THR A 1 191 ? -10.590 5.303 4.450 1.00 92.88 191 THR A C 1
ATOM 1381 O O . THR A 1 191 ? -11.173 4.298 4.856 1.00 92.88 191 THR A O 1
ATOM 1384 N N . GLN A 1 192 ? -11.025 6.534 4.743 1.00 94.88 192 GLN A N 1
ATOM 1385 C CA . GLN A 1 192 ? -12.229 6.776 5.545 1.00 94.88 192 GLN A CA 1
ATOM 1386 C C . GLN A 1 192 ? -13.489 6.235 4.865 1.00 94.88 192 GLN A C 1
ATOM 1388 O O . GLN A 1 192 ? -14.300 5.582 5.520 1.00 94.88 192 GLN A O 1
ATOM 1393 N N . ARG A 1 193 ? -13.639 6.452 3.550 1.00 94.56 193 ARG A N 1
ATOM 1394 C CA . ARG A 1 193 ? -14.776 5.917 2.784 1.00 94.56 193 ARG A CA 1
ATOM 1395 C C . ARG A 1 193 ? -14.794 4.393 2.787 1.00 94.56 193 ARG A C 1
ATOM 1397 O O . ARG A 1 193 ? -15.854 3.813 2.994 1.00 94.56 193 ARG A O 1
ATOM 1404 N N . LEU A 1 194 ? -13.634 3.745 2.649 1.00 95.62 194 LEU A N 1
ATOM 1405 C CA . LEU A 1 194 ? -13.530 2.290 2.778 1.00 95.62 194 LEU A CA 1
ATOM 1406 C C . LEU A 1 194 ? -13.977 1.806 4.168 1.00 95.62 194 LEU A C 1
ATOM 1408 O O . LEU A 1 194 ? -14.760 0.866 4.259 1.00 95.62 194 LEU A O 1
ATOM 1412 N N . LEU A 1 195 ? -13.508 2.436 5.250 1.00 97.50 195 LEU A N 1
ATOM 1413 C CA . LEU A 1 195 ? -13.913 2.072 6.615 1.00 97.50 195 LEU A CA 1
ATOM 1414 C C . LEU A 1 195 ? -15.422 2.244 6.826 1.00 97.50 195 LEU A C 1
ATOM 1416 O O . LEU A 1 195 ? -16.062 1.356 7.385 1.00 97.50 195 LEU A O 1
ATOM 1420 N N . GLN A 1 196 ? -15.993 3.340 6.328 1.00 97.19 196 GLN A N 1
ATOM 1421 C CA . GLN A 1 196 ? -17.428 3.607 6.398 1.00 97.19 196 GLN A CA 1
ATOM 1422 C C . GLN A 1 196 ? -18.242 2.554 5.624 1.00 97.19 196 GLN A C 1
ATOM 1424 O O . GLN A 1 196 ? -19.188 1.990 6.167 1.00 97.19 196 GLN A O 1
ATOM 1429 N N . GLN A 1 197 ? -17.817 2.198 4.407 1.00 96.06 197 GLN A N 1
ATOM 1430 C CA . GLN A 1 197 ? -18.436 1.124 3.618 1.00 96.06 197 GLN A CA 1
ATOM 1431 C C . GLN A 1 197 ? -18.381 -0.230 4.341 1.00 96.06 197 GLN A C 1
ATOM 1433 O O . GLN A 1 197 ? -19.347 -0.993 4.319 1.00 96.06 197 GLN A O 1
ATOM 1438 N N . GLN A 1 198 ? -17.261 -0.549 5.001 1.00 97.62 198 GLN A N 1
ATOM 1439 C CA . GLN A 1 198 ? -17.142 -1.781 5.787 1.00 97.62 198 GLN A CA 1
ATOM 1440 C C . GLN A 1 198 ? -18.036 -1.755 7.034 1.00 97.62 198 GLN A C 1
ATOM 1442 O O . GLN A 1 198 ? -18.623 -2.781 7.372 1.00 97.62 198 GLN A O 1
ATOM 1447 N N . ALA A 1 199 ? -18.173 -0.603 7.693 1.00 97.69 199 ALA A N 1
ATOM 1448 C CA . ALA A 1 199 ? -19.072 -0.411 8.829 1.00 97.69 199 ALA A CA 1
ATOM 1449 C C . ALA A 1 199 ? -20.536 -0.640 8.437 1.00 97.69 199 ALA A C 1
ATOM 1451 O O . ALA A 1 199 ? -21.218 -1.449 9.067 1.00 97.69 199 ALA A O 1
ATOM 1452 N N . GLU A 1 200 ? -20.974 -0.038 7.331 1.00 97.38 200 GLU A N 1
ATOM 1453 C CA . GLU A 1 200 ? -22.308 -0.239 6.758 1.00 97.38 200 GLU A CA 1
ATOM 1454 C C . GLU A 1 200 ? -22.554 -1.706 6.393 1.00 97.38 200 GLU A C 1
ATOM 1456 O O . GLU A 1 200 ? -23.549 -2.293 6.816 1.00 97.38 200 GLU A O 1
ATOM 1461 N N . ARG A 1 201 ? -21.611 -2.339 5.682 1.00 96.94 201 ARG A N 1
ATOM 1462 C CA . ARG A 1 201 ? -21.704 -3.756 5.291 1.00 96.94 201 ARG A CA 1
ATOM 1463 C C . ARG A 1 201 ? -21.815 -4.696 6.494 1.00 96.94 201 ARG A C 1
ATOM 1465 O O . ARG A 1 201 ? -22.468 -5.732 6.403 1.00 96.94 201 ARG A O 1
ATOM 1472 N N . LEU A 1 202 ? -21.142 -4.370 7.595 1.00 97.12 202 LEU A N 1
ATOM 1473 C CA . LEU A 1 202 ? -21.129 -5.175 8.817 1.00 97.12 202 LEU A CA 1
ATOM 1474 C C . LEU A 1 202 ? -22.240 -4.795 9.806 1.00 97.12 202 LEU A C 1
ATOM 1476 O O . LEU A 1 202 ? -22.338 -5.437 10.851 1.00 97.12 202 LEU A O 1
ATOM 1480 N N . GLY A 1 203 ? -23.058 -3.782 9.501 1.00 97.12 203 GLY A N 1
ATOM 1481 C CA . GLY A 1 203 ? -24.107 -3.290 10.395 1.00 97.12 203 GLY A CA 1
ATOM 1482 C C . GLY A 1 203 ? -23.558 -2.739 11.713 1.00 97.12 203 GLY A C 1
ATOM 1483 O O . GLY A 1 203 ? -24.140 -2.980 12.768 1.00 97.12 203 GLY A O 1
ATOM 1484 N N . ARG A 1 204 ? -22.406 -2.058 11.671 1.00 97.19 204 ARG A N 1
ATOM 1485 C CA . ARG A 1 204 ? -21.735 -1.496 12.849 1.00 97.19 204 ARG A CA 1
ATOM 1486 C C . ARG A 1 204 ? -21.651 0.016 12.767 1.00 97.19 204 ARG A C 1
ATOM 1488 O O . ARG A 1 204 ? -21.343 0.570 11.719 1.00 97.19 204 ARG A O 1
ATOM 1495 N N . GLU A 1 205 ? -21.821 0.665 13.908 1.00 95.69 205 GLU A N 1
ATOM 1496 C CA . GLU A 1 205 ? -21.477 2.073 14.069 1.00 95.69 205 GLU A CA 1
ATOM 1497 C C . GLU A 1 205 ? -20.018 2.188 14.515 1.00 95.69 205 GLU A C 1
ATOM 1499 O O . GLU A 1 205 ? -19.595 1.532 15.470 1.00 95.69 205 GLU A O 1
ATOM 1504 N N . VAL A 1 206 ? -19.239 3.007 13.806 1.00 97.12 206 VAL A N 1
ATOM 1505 C CA . VAL A 1 206 ? -17.844 3.309 14.145 1.00 97.12 206 VAL A CA 1
ATOM 1506 C C . VAL A 1 206 ? -17.617 4.815 14.107 1.00 97.12 206 VAL A C 1
ATOM 1508 O O . VAL A 1 206 ? -18.107 5.512 13.220 1.00 97.12 206 VAL A O 1
ATOM 1511 N N . ARG A 1 207 ? -16.843 5.332 15.060 1.00 97.94 207 ARG A N 1
ATOM 1512 C CA . ARG A 1 207 ? -16.386 6.722 15.074 1.00 97.94 207 ARG A CA 1
ATOM 1513 C C . ARG A 1 207 ? -15.011 6.805 14.426 1.00 97.94 207 ARG A C 1
ATOM 1515 O O . ARG A 1 207 ? -14.053 6.247 14.951 1.00 97.94 207 ARG A O 1
ATOM 1522 N N . LEU A 1 208 ? -14.895 7.538 13.323 1.00 97.75 208 LEU A N 1
ATOM 1523 C CA . LEU A 1 208 ? -13.604 7.792 12.680 1.00 97.75 208 LEU A CA 1
ATOM 1524 C C . LEU A 1 208 ? -12.963 9.070 13.237 1.00 97.75 208 LEU A C 1
ATOM 1526 O O . LEU A 1 208 ? -13.623 10.105 13.336 1.00 97.75 208 LEU A O 1
ATOM 1530 N N . VAL A 1 209 ? -11.675 9.004 13.572 1.00 97.06 209 VAL A N 1
ATOM 1531 C CA . VAL A 1 209 ? -10.860 10.143 14.024 1.00 97.06 209 VAL A CA 1
ATOM 1532 C C . VAL A 1 209 ? -9.731 10.359 13.007 1.00 97.06 209 VAL A C 1
ATOM 1534 O O . VAL A 1 209 ? -8.685 9.715 13.116 1.00 97.06 209 VAL A O 1
ATOM 1537 N N . PRO A 1 210 ? -9.950 11.180 11.965 1.00 95.88 210 PRO A N 1
ATOM 1538 C CA . PRO A 1 210 ? -8.938 11.432 10.947 1.00 95.88 210 PRO A CA 1
ATOM 1539 C C . PRO A 1 210 ? -7.849 12.386 11.443 1.00 95.88 210 PRO A C 1
ATOM 1541 O O . PRO A 1 210 ? -8.151 13.370 12.111 1.00 95.88 210 PRO A O 1
ATOM 1544 N N . GLU A 1 211 ? -6.608 12.139 11.033 1.00 94.88 211 GLU A N 1
ATOM 1545 C CA . GLU A 1 211 ? -5.469 13.027 11.267 1.00 94.88 211 GLU A CA 1
ATOM 1546 C C . GLU A 1 211 ? -4.550 13.028 10.035 1.00 94.88 211 GLU A C 1
ATOM 1548 O O . GLU A 1 211 ? -4.072 11.973 9.601 1.00 94.88 211 GLU A O 1
ATOM 1553 N N . VAL A 1 212 ? -4.287 14.217 9.479 1.00 92.50 212 VAL A N 1
ATOM 1554 C CA . VAL A 1 212 ? -3.262 14.405 8.442 1.00 92.50 212 VAL A CA 1
ATOM 1555 C C . VAL A 1 212 ? -2.018 15.017 9.073 1.00 92.50 212 VAL A C 1
ATOM 1557 O O . VAL A 1 212 ? -2.056 16.133 9.583 1.00 92.50 212 VAL A O 1
ATOM 1560 N N . ILE A 1 213 ? -0.903 14.300 8.997 1.00 90.88 213 ILE A N 1
ATOM 1561 C CA . ILE A 1 213 ? 0.381 14.665 9.598 1.00 90.88 213 ILE A CA 1
ATOM 1562 C C . ILE A 1 213 ? 1.289 15.270 8.516 1.00 90.88 213 ILE A C 1
ATOM 1564 O O . ILE A 1 213 ? 2.340 14.723 8.178 1.00 90.88 213 ILE A O 1
ATOM 1568 N N . SER A 1 214 ? 0.857 16.385 7.918 1.00 85.12 214 SER A N 1
ATOM 1569 C CA . SER A 1 214 ? 1.559 17.015 6.783 1.00 85.12 214 SER A CA 1
ATOM 1570 C C . SER A 1 214 ? 2.999 17.415 7.121 1.00 85.12 214 SER A C 1
ATOM 1572 O O . SER A 1 214 ? 3.898 17.260 6.297 1.00 85.12 214 SER A O 1
ATOM 1574 N N . SER A 1 215 ? 3.247 17.845 8.362 1.00 86.38 215 SER A N 1
ATOM 1575 C CA . SER A 1 215 ? 4.578 18.235 8.845 1.00 86.38 215 SER A CA 1
ATOM 1576 C C . SER A 1 215 ? 5.591 17.086 8.829 1.00 86.38 215 SER A C 1
ATOM 1578 O O . SER A 1 215 ? 6.782 17.321 8.629 1.00 86.38 215 SER A O 1
ATOM 1580 N N . ALA A 1 216 ? 5.146 15.832 8.985 1.00 83.31 216 ALA A N 1
ATOM 1581 C CA . ALA A 1 216 ? 6.029 14.680 8.828 1.00 83.31 216 ALA A CA 1
ATOM 1582 C C . ALA A 1 216 ? 6.501 14.557 7.371 1.00 83.31 216 ALA A C 1
ATOM 1584 O O . ALA A 1 216 ? 7.692 14.382 7.117 1.00 83.31 216 ALA A O 1
ATOM 1585 N N . TYR A 1 217 ? 5.590 14.711 6.404 1.00 81.62 217 TYR A N 1
ATOM 1586 C CA . TYR A 1 217 ? 5.931 14.662 4.981 1.00 81.62 217 TYR A CA 1
ATOM 1587 C C . TYR A 1 217 ? 6.905 15.778 4.578 1.00 81.62 217 TYR A C 1
ATOM 1589 O O . TYR A 1 217 ? 7.882 15.516 3.880 1.00 81.62 217 TYR A O 1
ATOM 1597 N N . GLU A 1 218 ? 6.696 16.999 5.075 1.00 83.19 218 GLU A N 1
ATOM 1598 C CA . GLU A 1 218 ? 7.596 18.138 4.843 1.00 83.19 218 GLU A CA 1
ATOM 1599 C C . GLU A 1 218 ? 9.022 17.866 5.346 1.00 83.19 218 GLU A C 1
ATOM 1601 O O . GLU A 1 218 ? 9.992 18.121 4.629 1.00 83.19 218 GLU A O 1
ATOM 1606 N N . ARG A 1 219 ? 9.167 17.278 6.541 1.00 85.62 219 ARG A N 1
ATOM 1607 C CA . ARG A 1 219 ? 10.477 16.877 7.082 1.00 85.62 219 ARG A CA 1
ATOM 1608 C C . ARG A 1 219 ? 11.152 15.813 6.228 1.00 85.62 219 ARG A C 1
ATOM 1610 O O . ARG A 1 219 ? 12.344 15.923 5.946 1.00 85.62 219 ARG A O 1
ATOM 1617 N N . LEU A 1 220 ? 10.390 14.828 5.749 1.00 79.75 220 LEU A N 1
ATOM 1618 C CA . LEU A 1 220 ? 10.916 13.808 4.845 1.00 79.75 220 LEU A CA 1
ATOM 1619 C C . LEU A 1 220 ? 11.426 14.421 3.533 1.00 79.75 220 LEU A C 1
ATOM 1621 O O . LEU A 1 220 ? 12.509 14.051 3.079 1.00 79.75 220 LEU A O 1
ATOM 1625 N N . LEU A 1 221 ? 10.691 15.378 2.954 1.00 76.38 221 LEU A N 1
ATOM 1626 C CA . LEU A 1 221 ? 11.120 16.117 1.761 1.00 76.38 221 LEU A CA 1
ATOM 1627 C C . LEU A 1 221 ? 12.384 16.952 2.010 1.00 76.38 221 LEU A C 1
ATOM 1629 O O . LEU A 1 221 ? 13.218 17.077 1.117 1.00 76.38 221 LEU A O 1
ATOM 1633 N N . ALA A 1 222 ? 12.560 17.473 3.225 1.00 83.38 222 ALA A N 1
ATOM 1634 C CA . ALA A 1 222 ? 13.770 18.175 3.647 1.00 83.38 222 ALA A CA 1
ATOM 1635 C C . ALA A 1 222 ? 14.955 17.238 3.977 1.00 83.38 222 ALA A C 1
ATOM 1637 O O . ALA A 1 222 ? 16.028 17.714 4.346 1.00 83.38 222 ALA A O 1
ATOM 1638 N N . GLY A 1 223 ? 14.785 15.915 3.860 1.00 81.38 223 GLY A N 1
ATOM 1639 C CA . GLY A 1 223 ? 15.803 14.915 4.201 1.00 81.38 223 GLY A CA 1
ATOM 1640 C C . GLY A 1 223 ? 15.911 14.595 5.699 1.00 81.38 223 GLY A C 1
ATOM 1641 O O . GLY A 1 223 ? 16.727 13.757 6.085 1.00 81.38 223 GLY A O 1
ATOM 1642 N N . ASP A 1 224 ? 15.069 15.199 6.539 1.00 84.31 224 ASP A N 1
ATOM 1643 C CA . ASP A 1 224 ? 15.004 14.983 7.986 1.00 84.31 224 ASP A CA 1
ATOM 1644 C C . ASP A 1 224 ? 14.157 13.741 8.315 1.00 84.31 224 ASP A C 1
ATOM 1646 O O . ASP A 1 224 ? 12.988 13.819 8.700 1.00 84.31 224 ASP A O 1
ATOM 1650 N N . ARG A 1 225 ? 14.749 12.553 8.128 1.00 81.25 225 ARG A N 1
ATOM 1651 C CA . ARG A 1 225 ? 14.084 11.273 8.443 1.00 81.25 225 ARG A CA 1
ATOM 1652 C C . ARG A 1 225 ? 13.795 11.115 9.933 1.00 81.25 225 ARG A C 1
ATOM 1654 O O . ARG A 1 225 ? 12.742 10.595 10.283 1.00 81.25 225 ARG A O 1
ATOM 1661 N N . GLN A 1 226 ? 14.720 11.552 10.787 1.00 85.00 226 GLN A N 1
ATOM 1662 C CA . GLN A 1 226 ? 14.560 11.431 12.231 1.00 85.00 226 GLN A CA 1
ATOM 1663 C C . GLN A 1 226 ? 13.392 12.294 12.711 1.00 85.00 226 GLN A C 1
ATOM 1665 O O . GLN A 1 226 ? 12.489 11.782 13.365 1.00 85.00 226 GLN A O 1
ATOM 1670 N N . GLY A 1 227 ? 13.344 13.567 12.315 1.00 86.06 227 GLY A N 1
ATOM 1671 C CA . GLY A 1 227 ? 12.229 14.435 12.666 1.00 86.06 227 GLY A CA 1
ATOM 1672 C C . GLY A 1 227 ? 10.907 14.002 12.026 1.00 86.06 227 GLY A C 1
ATOM 1673 O O . GLY A 1 227 ? 9.856 14.192 12.635 1.00 86.06 227 GLY A O 1
ATOM 1674 N N . HIS A 1 228 ? 10.921 13.403 10.827 1.00 86.50 228 HIS A N 1
ATOM 1675 C CA . HIS A 1 228 ? 9.730 12.753 10.261 1.00 86.50 228 HIS A CA 1
ATOM 1676 C C . HIS A 1 228 ? 9.189 11.670 11.210 1.00 86.50 228 HIS A C 1
ATOM 1678 O O . HIS A 1 228 ? 7.995 11.665 11.513 1.00 86.50 228 HIS A O 1
ATOM 1684 N N . ASP A 1 229 ? 10.057 10.780 11.697 1.00 85.81 229 ASP A N 1
ATOM 1685 C CA . ASP A 1 229 ? 9.658 9.670 12.568 1.00 85.81 229 ASP A CA 1
ATOM 1686 C C . ASP A 1 229 ? 9.217 10.160 13.960 1.00 85.81 229 ASP A C 1
ATOM 1688 O O . ASP A 1 229 ? 8.225 9.662 14.491 1.00 85.81 229 ASP A O 1
ATOM 1692 N N . GLU A 1 230 ? 9.877 11.180 14.519 1.00 88.12 230 GLU A N 1
ATOM 1693 C CA . GLU A 1 230 ? 9.511 11.800 15.804 1.00 88.12 230 GLU A CA 1
ATOM 1694 C C . GLU A 1 230 ? 8.107 12.425 15.765 1.00 88.12 230 GLU A C 1
ATOM 1696 O O . GLU A 1 230 ? 7.276 12.146 16.633 1.00 88.12 230 GLU A O 1
ATOM 1701 N N . VAL A 1 231 ? 7.802 13.212 14.725 1.00 90.38 231 VAL A N 1
ATOM 1702 C CA . VAL A 1 231 ? 6.482 13.846 14.550 1.00 90.38 231 VAL A CA 1
ATOM 1703 C C . VAL A 1 231 ? 5.375 12.803 14.374 1.00 90.38 231 VAL A C 1
ATOM 1705 O O . VAL A 1 231 ? 4.272 12.959 14.915 1.00 90.38 231 VAL A O 1
ATOM 1708 N N . LEU A 1 232 ? 5.655 11.732 13.623 1.00 91.56 232 LEU A N 1
ATOM 1709 C CA . LEU A 1 232 ? 4.728 10.613 13.486 1.00 91.56 232 LEU A CA 1
ATOM 1710 C C . LEU A 1 232 ? 4.481 9.938 14.834 1.00 91.56 232 LEU A C 1
ATOM 1712 O O . LEU A 1 232 ? 3.324 9.767 15.208 1.00 91.56 232 LEU A O 1
ATOM 1716 N N . ALA A 1 233 ? 5.536 9.581 15.567 1.00 90.25 233 ALA A N 1
ATOM 1717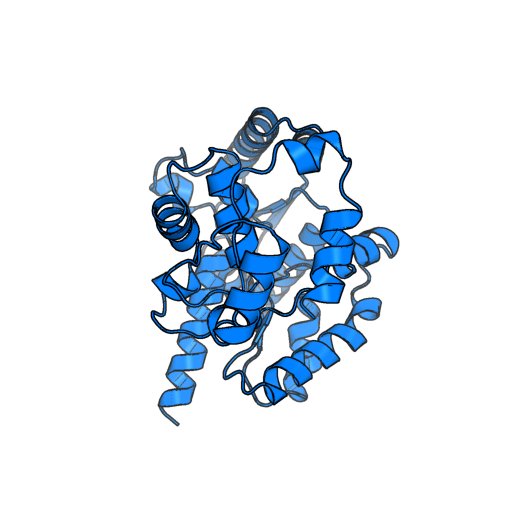 C CA . ALA A 1 233 ? 5.424 8.878 16.841 1.00 90.25 233 ALA A CA 1
ATOM 1718 C C . ALA A 1 233 ? 4.614 9.680 17.874 1.00 90.25 233 ALA A C 1
ATOM 1720 O O . ALA A 1 233 ? 3.698 9.131 18.489 1.00 90.25 233 ALA A O 1
ATOM 1721 N N . GLU A 1 234 ? 4.882 10.982 18.014 1.00 90.81 234 GLU A N 1
ATOM 1722 C CA . GLU A 1 234 ? 4.142 11.867 18.923 1.00 90.81 234 GLU A CA 1
ATOM 1723 C C . GLU A 1 234 ? 2.646 11.912 18.574 1.00 90.81 234 GLU A C 1
ATOM 1725 O O . GLU A 1 234 ? 1.773 11.735 19.431 1.00 90.81 234 GLU A O 1
ATOM 1730 N N . THR A 1 235 ? 2.337 12.099 17.290 1.00 92.62 235 THR A N 1
ATOM 1731 C CA . THR A 1 235 ? 0.952 12.197 16.824 1.00 92.62 235 THR A CA 1
ATOM 1732 C C . THR A 1 235 ? 0.204 10.876 16.996 1.00 92.62 235 THR A C 1
ATOM 1734 O O . THR A 1 235 ? -0.928 10.856 17.484 1.00 92.62 235 THR A O 1
ATOM 1737 N N . LEU A 1 236 ? 0.848 9.763 16.650 1.00 93.56 236 LEU A N 1
ATOM 1738 C CA . LEU A 1 236 ? 0.297 8.419 16.783 1.00 93.56 236 LEU A CA 1
ATOM 1739 C C . LEU A 1 236 ? 0.051 8.044 18.251 1.00 93.56 236 LEU A C 1
ATOM 1741 O O . LEU A 1 236 ? -0.999 7.479 18.561 1.00 93.56 236 LEU A O 1
ATOM 1745 N N . ALA A 1 237 ? 0.946 8.426 19.166 1.00 91.38 237 ALA A N 1
ATOM 1746 C CA . ALA A 1 237 ? 0.750 8.243 20.604 1.00 91.38 237 ALA A CA 1
ATOM 1747 C C . ALA A 1 237 ? -0.465 9.033 21.122 1.00 91.38 237 ALA A C 1
ATOM 1749 O O . ALA A 1 237 ? -1.300 8.490 21.848 1.00 91.38 237 ALA A O 1
ATOM 1750 N N . ARG A 1 238 ? -0.632 10.293 20.691 1.00 92.94 238 ARG A N 1
ATOM 1751 C CA . ARG A 1 238 ? -1.817 11.102 21.029 1.00 92.94 238 ARG A CA 1
ATOM 1752 C C . ARG A 1 238 ? -3.110 10.470 20.508 1.00 92.94 238 ARG A C 1
ATOM 1754 O O . ARG A 1 238 ? -4.103 10.415 21.236 1.00 92.94 238 ARG A O 1
ATOM 1761 N N . MET A 1 239 ? -3.113 9.981 19.269 1.00 94.62 239 MET A N 1
ATOM 1762 C CA . MET A 1 239 ? -4.269 9.277 18.703 1.00 94.62 239 MET A CA 1
ATOM 1763 C C . MET A 1 239 ? -4.586 7.994 19.479 1.00 94.62 239 MET A C 1
ATOM 1765 O O . MET A 1 239 ? -5.756 7.676 19.679 1.00 94.62 239 MET A O 1
ATOM 1769 N N . ALA A 1 240 ? -3.571 7.288 19.988 1.00 92.75 240 ALA A N 1
ATOM 1770 C CA . ALA A 1 240 ? -3.768 6.051 20.745 1.00 92.75 240 ALA A CA 1
ATOM 1771 C C . ALA A 1 240 ? -4.432 6.302 22.109 1.00 92.75 240 ALA A C 1
ATOM 1773 O O . ALA A 1 240 ? -5.010 5.386 22.694 1.00 92.75 240 ALA A O 1
ATOM 1774 N N . GLY A 1 241 ? -4.404 7.544 22.601 1.00 92.62 241 GLY A N 1
ATOM 1775 C CA . GLY A 1 241 ? -5.174 7.969 23.768 1.00 92.62 241 GLY A CA 1
ATOM 1776 C C . GLY A 1 241 ? -6.665 8.204 23.494 1.00 92.62 241 GLY A C 1
ATOM 1777 O O . GLY A 1 241 ? -7.437 8.288 24.445 1.00 92.62 241 GLY A O 1
ATOM 1778 N N . THR A 1 242 ? -7.088 8.325 22.228 1.00 93.12 242 THR A N 1
ATOM 1779 C CA . THR A 1 242 ? -8.470 8.704 21.860 1.00 93.12 242 THR A CA 1
ATOM 1780 C C . THR A 1 242 ? -9.184 7.722 20.927 1.00 93.12 242 THR A C 1
ATOM 1782 O O . THR A 1 242 ? -10.396 7.845 20.752 1.00 93.12 242 THR A O 1
ATOM 1785 N N . ALA A 1 243 ? -8.477 6.745 20.356 1.00 96.50 243 ALA A N 1
ATOM 1786 C CA . ALA A 1 243 ? -9.033 5.705 19.494 1.00 96.50 243 ALA A CA 1
ATOM 1787 C C . ALA A 1 243 ? -8.632 4.303 19.966 1.00 96.50 243 ALA A C 1
ATOM 1789 O O . ALA A 1 243 ? -7.519 4.111 20.445 1.00 96.50 243 ALA A O 1
ATOM 1790 N N . ASP A 1 244 ? -9.498 3.306 19.782 1.00 95.81 244 ASP A N 1
ATOM 1791 C CA . ASP A 1 244 ? -9.221 1.921 20.188 1.00 95.81 244 ASP A CA 1
ATOM 1792 C C . ASP A 1 244 ? -8.122 1.308 19.305 1.00 95.81 244 ASP A C 1
ATOM 1794 O O . ASP A 1 244 ? -7.196 0.659 19.794 1.00 95.81 244 ASP A O 1
ATOM 1798 N N . ILE A 1 245 ? -8.206 1.582 18.001 1.00 97.00 245 ILE A N 1
ATOM 1799 C CA . ILE A 1 245 ? -7.286 1.137 16.951 1.00 97.00 245 ILE A CA 1
ATOM 1800 C C . ILE A 1 245 ? -6.939 2.321 16.053 1.00 97.00 245 ILE A C 1
ATOM 1802 O O . ILE A 1 245 ? -7.760 3.212 15.834 1.00 97.00 245 ILE A O 1
ATOM 1806 N N . ILE A 1 246 ? -5.733 2.306 15.491 1.00 97.50 246 ILE A N 1
ATOM 1807 C CA . ILE A 1 246 ? -5.256 3.287 14.522 1.00 97.50 246 ILE A CA 1
ATOM 1808 C C . ILE A 1 246 ? -4.921 2.584 13.213 1.00 97.50 246 ILE A C 1
ATOM 1810 O O . ILE A 1 246 ? -4.075 1.698 13.155 1.00 97.50 246 ILE A O 1
ATOM 1814 N N . VAL A 1 247 ? -5.567 3.017 12.138 1.00 97.12 247 VAL A N 1
ATOM 1815 C CA . VAL A 1 247 ? -5.232 2.649 10.767 1.00 97.12 247 VAL A CA 1
ATOM 1816 C C . VAL A 1 247 ? -4.158 3.602 10.253 1.00 97.12 247 VAL A C 1
ATOM 1818 O O . VAL A 1 247 ? -4.387 4.806 10.129 1.00 97.12 247 VAL A O 1
ATOM 1821 N N . LEU A 1 248 ? -2.994 3.046 9.924 1.00 94.81 248 LEU A N 1
ATOM 1822 C CA . LEU A 1 248 ? -1.924 3.741 9.220 1.00 94.81 248 LEU A CA 1
ATOM 1823 C C . LEU A 1 248 ? -2.196 3.637 7.718 1.00 94.81 248 LEU A C 1
ATOM 1825 O O . LEU A 1 248 ? -1.936 2.608 7.092 1.00 94.81 248 LEU A O 1
ATOM 1829 N N . ALA A 1 249 ? -2.732 4.706 7.130 1.00 89.06 249 ALA A N 1
ATOM 1830 C CA . ALA A 1 249 ? -3.145 4.723 5.727 1.00 89.06 249 ALA A CA 1
ATOM 1831 C C . ALA A 1 249 ? -1.958 4.614 4.747 1.00 89.06 249 ALA A C 1
ATOM 1833 O O . ALA A 1 249 ? -2.147 4.352 3.561 1.00 89.06 249 ALA A O 1
ATOM 1834 N N . GLN A 1 250 ? -0.727 4.792 5.236 1.00 87.12 250 GLN A N 1
ATOM 1835 C CA . GLN A 1 250 ? 0.504 4.604 4.474 1.00 87.12 250 GLN A CA 1
ATOM 1836 C C . GLN A 1 250 ? 1.418 3.618 5.199 1.00 87.12 250 GLN A C 1
ATOM 1838 O O . GLN A 1 250 ? 1.846 3.856 6.327 1.00 87.12 250 GLN A O 1
ATOM 1843 N N . ALA A 1 251 ? 1.770 2.521 4.521 1.00 80.44 251 ALA A N 1
ATOM 1844 C CA . ALA A 1 251 ? 2.599 1.456 5.089 1.00 80.44 251 ALA A CA 1
ATOM 1845 C C . ALA A 1 251 ? 3.965 1.954 5.596 1.00 80.44 251 ALA A C 1
ATOM 1847 O O . ALA A 1 251 ? 4.500 1.414 6.560 1.00 80.44 251 ALA A O 1
ATOM 1848 N N . SER A 1 252 ? 4.513 3.016 4.998 1.00 80.69 252 SER A N 1
ATOM 1849 C CA . SER A 1 252 ? 5.778 3.623 5.428 1.00 80.69 252 SER A CA 1
ATOM 1850 C C . SER A 1 252 ? 5.748 4.160 6.863 1.00 80.69 252 SER A C 1
ATOM 1852 O O . SER A 1 252 ? 6.812 4.247 7.474 1.00 80.69 252 SER A O 1
ATOM 1854 N N . MET A 1 253 ? 4.564 4.473 7.405 1.00 84.88 253 MET A N 1
ATOM 1855 C CA . MET A 1 253 ? 4.376 4.966 8.774 1.00 84.88 253 MET A CA 1
ATOM 1856 C C . MET A 1 253 ? 4.601 3.878 9.832 1.00 84.88 253 MET A C 1
ATOM 1858 O O . MET A 1 253 ? 4.811 4.209 10.993 1.00 84.88 253 MET A O 1
ATOM 1862 N N . ALA A 1 254 ? 4.588 2.593 9.453 1.00 84.25 254 ALA A N 1
ATOM 1863 C CA . ALA A 1 254 ? 4.747 1.469 10.382 1.00 84.25 254 ALA A CA 1
ATOM 1864 C C . ALA A 1 254 ? 6.037 1.558 11.213 1.00 84.25 254 ALA A C 1
ATOM 1866 O O . ALA A 1 254 ? 6.038 1.213 12.392 1.00 84.25 254 ALA A O 1
ATOM 1867 N N . ARG A 1 255 ? 7.111 2.096 10.619 1.00 82.81 255 ARG A N 1
ATOM 1868 C CA . ARG A 1 255 ? 8.404 2.293 11.291 1.00 82.81 255 ARG A CA 1
ATOM 1869 C C . ARG A 1 255 ? 8.298 3.164 12.545 1.00 82.81 255 ARG A C 1
ATOM 1871 O O . ARG A 1 255 ? 9.004 2.928 13.516 1.00 82.81 255 ARG A O 1
ATOM 1878 N N . ALA A 1 256 ? 7.379 4.135 12.547 1.00 85.00 256 ALA A N 1
ATOM 1879 C CA . ALA A 1 256 ? 7.220 5.089 13.643 1.00 85.00 256 ALA A CA 1
ATOM 1880 C C . ALA A 1 256 ? 6.671 4.435 14.922 1.00 85.00 256 ALA A C 1
ATOM 1882 O O . ALA A 1 256 ? 6.726 5.033 15.992 1.00 85.00 256 ALA A O 1
ATOM 1883 N N . VAL A 1 257 ? 6.154 3.204 14.823 1.00 84.31 257 VAL A N 1
ATOM 1884 C CA . VAL A 1 257 ? 5.601 2.437 15.950 1.00 84.31 257 VAL A CA 1
ATOM 1885 C C . VAL A 1 257 ? 6.367 1.140 16.226 1.00 84.31 257 VAL A C 1
ATOM 1887 O O . VAL A 1 257 ? 5.959 0.356 17.081 1.00 84.31 257 VAL A O 1
ATOM 1890 N N . GLU A 1 258 ? 7.490 0.892 15.543 1.00 84.44 258 GLU A N 1
ATOM 1891 C CA . GLU A 1 258 ? 8.283 -0.332 15.738 1.00 84.44 258 GLU A CA 1
ATOM 1892 C C . GLU A 1 258 ? 8.883 -0.438 17.143 1.00 84.44 258 GLU A C 1
ATOM 1894 O O . GLU A 1 258 ? 8.992 -1.549 17.666 1.00 84.44 258 GLU A O 1
ATOM 1899 N N . GLY A 1 259 ? 9.217 0.703 17.757 1.00 80.44 259 GLY A N 1
ATOM 1900 C CA . GLY A 1 259 ? 9.765 0.789 19.113 1.00 80.44 259 GLY A CA 1
ATOM 1901 C C . GLY A 1 259 ? 8.741 0.618 20.242 1.00 80.44 259 GLY A C 1
ATOM 1902 O O . GLY A 1 259 ? 9.142 0.559 21.403 1.00 80.44 259 GLY A O 1
ATOM 1903 N N . LEU A 1 260 ? 7.440 0.537 19.934 1.00 85.44 260 LEU A N 1
ATOM 1904 C CA . LEU A 1 260 ? 6.399 0.334 20.945 1.00 85.44 260 LEU A CA 1
ATOM 1905 C C . LEU A 1 260 ? 6.353 -1.127 21.428 1.00 85.44 260 LEU A C 1
ATOM 1907 O O . LEU A 1 260 ? 6.652 -2.048 20.654 1.00 85.44 260 LEU A O 1
ATOM 1911 N N . PRO A 1 261 ? 5.918 -1.376 22.680 1.00 87.94 261 PRO A N 1
ATOM 1912 C CA . PRO A 1 261 ? 5.653 -2.727 23.164 1.00 87.94 261 PRO A CA 1
ATOM 1913 C C . PRO A 1 261 ? 4.699 -3.489 22.227 1.00 87.94 261 PRO A C 1
ATOM 1915 O O . PRO A 1 261 ? 3.785 -2.879 21.666 1.00 87.94 261 PRO A O 1
ATOM 1918 N N . PRO A 1 262 ? 4.842 -4.822 22.065 1.00 87.38 262 PRO A N 1
ATOM 1919 C CA . PRO A 1 262 ? 4.015 -5.597 21.136 1.00 87.38 262 PRO A CA 1
ATOM 1920 C C . PRO A 1 262 ? 2.503 -5.425 21.329 1.00 87.38 262 PRO A C 1
ATOM 1922 O O . PRO A 1 262 ? 1.769 -5.386 20.343 1.00 87.38 262 PRO A O 1
ATOM 1925 N N . GLU A 1 263 ? 2.049 -5.295 22.577 1.00 86.44 263 GLU A N 1
ATOM 1926 C CA . GLU A 1 263 ? 0.636 -5.087 22.910 1.00 86.44 263 GLU A CA 1
ATOM 1927 C C . GLU A 1 263 ? 0.123 -3.737 22.398 1.00 86.44 263 GLU A C 1
ATOM 1929 O O . GLU A 1 263 ? -0.915 -3.681 21.742 1.00 86.44 263 GLU A O 1
ATOM 1934 N N . GLU A 1 264 ? 0.877 -2.657 22.601 1.00 86.94 264 GLU A N 1
ATOM 1935 C CA . GLU A 1 264 ? 0.522 -1.329 22.092 1.00 86.94 264 GLU A CA 1
ATOM 1936 C C . GLU A 1 264 ? 0.605 -1.276 20.567 1.00 86.94 264 GLU A C 1
ATOM 1938 O O . GLU A 1 264 ? -0.306 -0.781 19.903 1.00 86.94 264 GLU A O 1
ATOM 1943 N N . ARG A 1 265 ? 1.658 -1.869 19.997 1.00 89.94 265 ARG A N 1
ATOM 1944 C CA . ARG A 1 265 ? 1.873 -1.943 18.550 1.00 89.94 265 ARG A CA 1
ATOM 1945 C C . ARG A 1 265 ? 0.740 -2.676 17.828 1.00 89.94 265 ARG A C 1
ATOM 1947 O O . ARG A 1 265 ? 0.431 -2.329 16.693 1.00 89.94 265 ARG A O 1
ATOM 1954 N N . SER A 1 266 ? 0.088 -3.644 18.477 1.00 90.56 266 SER A N 1
ATOM 1955 C CA . SER A 1 266 ? -1.045 -4.386 17.901 1.00 90.56 266 SER A CA 1
ATOM 1956 C C . SER A 1 266 ? -2.257 -3.507 17.560 1.00 90.56 266 SER A C 1
ATOM 1958 O O . SER A 1 266 ? -3.072 -3.882 16.719 1.00 90.56 266 SER A O 1
ATOM 1960 N N . ARG A 1 267 ? -2.349 -2.311 18.159 1.00 94.50 267 ARG A N 1
ATOM 1961 C CA . ARG A 1 267 ? -3.403 -1.326 17.880 1.00 94.50 267 ARG A CA 1
ATOM 1962 C C . ARG A 1 267 ? -3.151 -0.531 16.600 1.00 94.50 267 ARG A C 1
ATOM 1964 O O . ARG A 1 267 ? -4.057 0.162 16.148 1.00 94.50 267 ARG A O 1
ATOM 1971 N N . PHE A 1 268 ? -1.956 -0.618 16.013 1.00 95.62 268 PHE A N 1
ATOM 1972 C CA . PHE A 1 268 ? -1.581 0.087 14.790 1.00 95.62 268 PHE A CA 1
ATOM 1973 C C . PHE A 1 268 ? -1.623 -0.864 13.599 1.00 95.62 268 PHE A C 1
ATOM 1975 O O . PHE A 1 268 ? -0.810 -1.779 13.468 1.00 95.62 268 PHE A O 1
ATOM 1982 N N . LEU A 1 269 ? -2.582 -0.642 12.709 1.00 95.94 269 LEU A N 1
ATOM 1983 C CA . LEU A 1 269 ? -2.829 -1.503 11.563 1.00 95.94 269 LEU A CA 1
ATOM 1984 C C . LEU A 1 269 ? -2.213 -0.919 10.298 1.00 95.94 269 LEU A C 1
ATOM 1986 O O . LEU A 1 269 ? -2.327 0.275 10.029 1.00 95.94 269 LEU A O 1
ATOM 1990 N N . THR A 1 270 ? -1.609 -1.789 9.492 1.00 93.31 270 THR A N 1
ATOM 1991 C CA . THR A 1 270 ? -1.083 -1.457 8.164 1.00 93.31 270 THR A CA 1
ATOM 1992 C C . THR A 1 270 ? -1.632 -2.442 7.143 1.00 93.31 270 THR A C 1
ATOM 1994 O O . THR A 1 270 ? -1.845 -3.617 7.441 1.00 93.31 270 THR A O 1
ATOM 1997 N N . SER A 1 271 ? -1.869 -1.975 5.921 1.00 93.81 271 SER A N 1
ATOM 1998 C CA . SER A 1 271 ? -2.512 -2.774 4.878 1.00 93.81 271 SER A CA 1
ATOM 1999 C C . SER A 1 271 ? -1.696 -3.961 4.331 1.00 93.81 271 SER A C 1
ATOM 2001 O O . SER A 1 271 ? -2.330 -4.970 4.022 1.00 93.81 271 SER A O 1
ATOM 2003 N N . PRO A 1 272 ? -0.344 -3.953 4.232 1.00 91.44 272 PRO A N 1
ATOM 2004 C CA . PRO A 1 272 ? 0.375 -4.993 3.486 1.00 91.44 272 PRO A CA 1
ATOM 2005 C C . PRO A 1 272 ? 0.133 -6.428 3.972 1.00 91.44 272 PRO A C 1
ATOM 2007 O O . PRO A 1 272 ? -0.151 -7.307 3.159 1.00 91.44 272 PRO A O 1
ATOM 2010 N N . ALA A 1 273 ? 0.194 -6.673 5.286 1.00 90.44 273 ALA A N 1
ATOM 2011 C CA . ALA A 1 273 ? -0.002 -8.010 5.856 1.00 90.44 273 ALA A CA 1
ATOM 2012 C C . ALA A 1 273 ? -1.428 -8.534 5.637 1.00 90.44 273 ALA A C 1
ATOM 2014 O O . ALA A 1 273 ? -1.612 -9.682 5.228 1.00 90.44 273 ALA A O 1
ATOM 2015 N N . PHE A 1 274 ? -2.433 -7.679 5.840 1.00 95.06 274 PHE A N 1
ATOM 2016 C CA . PHE A 1 274 ? -3.834 -8.021 5.598 1.00 95.06 274 PHE A CA 1
ATOM 2017 C C . PHE A 1 274 ? -4.110 -8.266 4.110 1.00 95.06 274 PHE A C 1
ATOM 2019 O O . PHE A 1 274 ? -4.734 -9.267 3.756 1.00 95.06 274 PHE A O 1
ATOM 2026 N N . GLY A 1 275 ? -3.612 -7.389 3.235 1.00 94.94 275 GLY A N 1
ATOM 2027 C CA . GLY A 1 275 ? -3.767 -7.506 1.788 1.00 94.94 275 GLY A CA 1
ATOM 2028 C C . GLY A 1 275 ? -3.138 -8.783 1.238 1.00 94.94 275 GLY A C 1
ATOM 2029 O O . GLY A 1 275 ? -3.799 -9.537 0.527 1.00 94.94 275 GLY A O 1
ATOM 2030 N N . MET A 1 276 ? -1.898 -9.091 1.626 1.00 94.19 276 MET A N 1
ATOM 2031 C CA . MET A 1 276 ? -1.235 -10.332 1.211 1.00 94.19 276 MET A CA 1
ATOM 2032 C C . MET A 1 276 ? -1.891 -11.582 1.807 1.00 94.19 276 MET A C 1
ATOM 2034 O O . MET A 1 276 ? -1.961 -12.614 1.137 1.00 94.19 276 MET A O 1
ATOM 2038 N N . GLY A 1 277 ? -2.425 -11.492 3.030 1.00 95.12 277 GLY A N 1
ATOM 2039 C CA . GLY A 1 277 ? -3.267 -12.538 3.611 1.00 95.12 277 GLY A CA 1
ATOM 2040 C C . GLY A 1 277 ? -4.486 -12.839 2.736 1.00 95.12 277 GLY A C 1
ATOM 2041 O O . GLY A 1 277 ? -4.732 -14.001 2.410 1.00 95.12 277 GLY A O 1
ATOM 2042 N N . ARG A 1 278 ? -5.180 -11.796 2.261 1.00 96.50 278 ARG A N 1
ATOM 2043 C CA . ARG A 1 278 ? -6.319 -11.935 1.343 1.00 96.50 278 ARG A CA 1
ATOM 2044 C C . ARG A 1 278 ? -5.913 -12.513 -0.015 1.00 96.50 278 ARG A C 1
ATOM 2046 O O . ARG A 1 278 ? -6.631 -13.357 -0.541 1.00 96.50 278 ARG A O 1
ATOM 2053 N N . VAL A 1 279 ? -4.764 -12.119 -0.569 1.00 96.31 279 VAL A N 1
ATOM 2054 C CA . VAL A 1 279 ? -4.230 -12.729 -1.806 1.00 96.31 279 VAL A CA 1
ATOM 2055 C C . VAL A 1 279 ? -4.015 -14.232 -1.619 1.00 96.31 279 VAL A C 1
ATOM 2057 O O . VAL A 1 279 ? -4.442 -15.023 -2.458 1.00 96.31 279 VAL A O 1
ATOM 2060 N N . ARG A 1 280 ? -3.414 -14.648 -0.498 1.00 95.62 280 ARG A N 1
ATOM 2061 C CA . ARG A 1 280 ? -3.188 -16.068 -0.194 1.00 95.62 280 ARG A CA 1
ATOM 2062 C C . ARG A 1 280 ? -4.493 -16.862 -0.136 1.00 95.62 280 ARG A C 1
ATOM 2064 O O . ARG A 1 280 ? -4.542 -17.975 -0.657 1.00 95.62 280 ARG A O 1
ATOM 2071 N N . GLU A 1 281 ? -5.537 -16.305 0.474 1.00 94.94 281 GLU A N 1
ATOM 2072 C CA . GLU A 1 281 ? -6.870 -16.924 0.520 1.00 94.94 281 GLU A CA 1
ATOM 2073 C C . GLU A 1 281 ? -7.441 -17.137 -0.890 1.00 94.94 281 GLU A C 1
ATOM 2075 O O . GLU A 1 281 ? -7.866 -18.246 -1.212 1.00 94.94 281 GLU A O 1
ATOM 2080 N N . GLN A 1 282 ? -7.384 -16.111 -1.748 1.00 94.50 282 GLN A N 1
ATOM 2081 C CA . GLN A 1 282 ? -7.890 -16.177 -3.126 1.00 94.50 282 GLN A CA 1
ATOM 2082 C C . GLN A 1 282 ? -7.139 -17.215 -3.969 1.00 94.50 282 GLN A C 1
ATOM 2084 O O . GLN A 1 282 ? -7.752 -18.054 -4.628 1.00 94.50 282 GLN A O 1
ATOM 2089 N N . LEU A 1 283 ? -5.806 -17.219 -3.897 1.00 92.94 283 LEU A N 1
ATOM 2090 C CA . LEU A 1 283 ? -4.981 -18.177 -4.637 1.00 92.94 283 LEU A CA 1
ATOM 2091 C C . LEU A 1 283 ? -5.169 -19.621 -4.153 1.00 92.94 283 LEU A C 1
ATOM 2093 O O . LEU A 1 283 ? -5.072 -20.553 -4.949 1.00 92.94 283 LEU A O 1
ATOM 2097 N N . SER A 1 284 ? -5.441 -19.820 -2.862 1.00 89.69 284 SER A N 1
ATOM 2098 C CA . SER A 1 284 ? -5.696 -21.156 -2.310 1.00 89.69 284 SER A CA 1
ATOM 2099 C C . SER A 1 284 ? -7.060 -21.697 -2.747 1.00 89.69 284 SER A C 1
ATOM 2101 O O . SER A 1 284 ? -7.159 -22.871 -3.093 1.00 89.69 284 SER A O 1
ATOM 2103 N N . ALA A 1 285 ? -8.091 -20.845 -2.793 1.00 80.81 285 ALA A N 1
ATOM 2104 C CA . ALA A 1 285 ? -9.427 -21.224 -3.255 1.00 80.81 285 ALA A CA 1
ATOM 2105 C C . ALA A 1 285 ? -9.440 -21.630 -4.739 1.00 80.81 285 ALA A C 1
ATOM 2107 O O . ALA A 1 285 ? -10.079 -22.614 -5.102 1.00 80.81 285 ALA A O 1
ATOM 2108 N N . ASN A 1 286 ? -8.674 -20.932 -5.583 1.00 69.25 286 ASN A N 1
ATOM 2109 C CA . ASN A 1 286 ? -8.587 -21.231 -7.016 1.00 69.25 286 ASN A CA 1
ATOM 2110 C C . ASN A 1 286 ? -7.862 -22.546 -7.336 1.00 69.25 286 ASN A C 1
ATOM 2112 O O . ASN A 1 286 ? -8.077 -23.098 -8.404 1.00 69.25 286 ASN A O 1
ATOM 2116 N N . ARG A 1 287 ? -7.019 -23.068 -6.435 1.00 64.88 287 ARG A N 1
ATOM 2117 C CA . ARG A 1 287 ? -6.344 -24.369 -6.621 1.00 64.88 287 ARG A CA 1
ATOM 2118 C C . ARG A 1 287 ? -7.222 -25.574 -6.270 1.00 64.88 287 ARG A C 1
ATOM 2120 O O . ARG A 1 287 ? -6.817 -26.703 -6.531 1.00 64.88 287 ARG A O 1
ATOM 2127 N N . MET A 1 288 ? -8.362 -25.344 -5.620 1.00 52.38 288 MET A N 1
ATOM 2128 C CA . MET A 1 288 ? -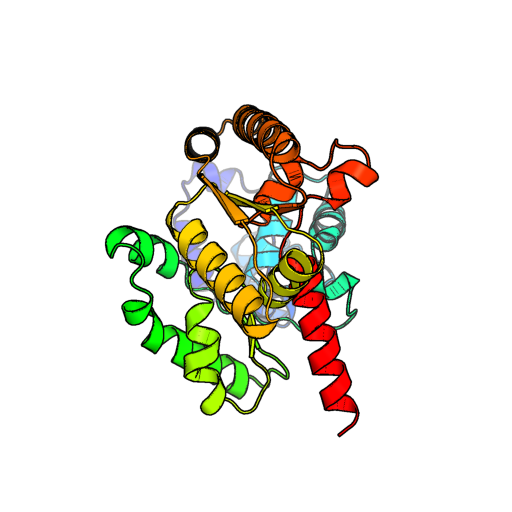9.310 -26.391 -5.224 1.00 52.38 288 MET A CA 1
ATOM 2129 C C . MET A 1 288 ? -10.448 -26.602 -6.235 1.00 52.38 288 MET A C 1
ATOM 2131 O O . MET A 1 288 ? -11.201 -27.563 -6.077 1.00 52.38 288 MET A O 1
ATOM 2135 N N . ASN A 1 289 ? -10.566 -25.724 -7.235 1.00 41.34 289 ASN A N 1
ATOM 2136 C CA . ASN A 1 289 ? -11.510 -25.816 -8.353 1.00 41.34 289 ASN A CA 1
ATOM 2137 C C . ASN A 1 289 ? -10.784 -26.255 -9.627 1.00 41.34 289 ASN A C 1
ATOM 2139 O O . ASN A 1 289 ? -11.447 -26.899 -10.468 1.00 41.34 289 ASN A O 1
#

Nearest PDB structures (foldseek):
  2ohv-assembly1_A-2  TM=7.728E-01  e=4.278E-06  Streptococcus pyogenes M1 GAS
  3ist-assembly1_A  TM=7.566E-01  e=3.809E-06  Listeria monocytogenes EGD-e
  2ohg-assembly1_A-2  TM=8.012E-01  e=1.450E-05  Streptococcus pyogenes M1 GAS
  5elm-assembly2_D  TM=7.043E-01  e=5.848E-05  Escherichia coli
  2oho-assembly1_B  TM=7.175E-01  e=1.108E-04  Streptococcus pyogenes M1 GAS

Sequence (289 aa):
MADELMQYVGALPAGLRGSISAGAGSGNGIRRNPLLREMLEVKLGLTLELPPGEEEAAYGAAVYGAAAAGYYPDVRSALSEMRKGDLAQQLMPGLRVINLVDDSILPELAENGGDVGAIAGRWRQYAHIAERQGADCILNACSSIGELCAAVRPEIAVPIVRIDEAMAEHAVRSAGTIGVAATLATTLGPTQRLLQQQAERLGREVRLVPEVISSAYERLLAGDRQGHDEVLAETLARMAGTADIIVLAQASMARAVEGLPPEERSRFLTSPAFGMGRVREQLSANRMN

InterPro domains:
  IPR001920 Asp/Glu racemase [G3DSA:3.40.50.1860] (125-164)
  IPR001920 Asp/Glu racemase [G3DSA:3.40.50.1860] (165-249)
  IPR015942 Asp/Glu/hydantoin racemase [PF01177] (92-263)
  IPR043129 ATPase, nucleotide binding domain [SSF53067] (29-85)

Radius o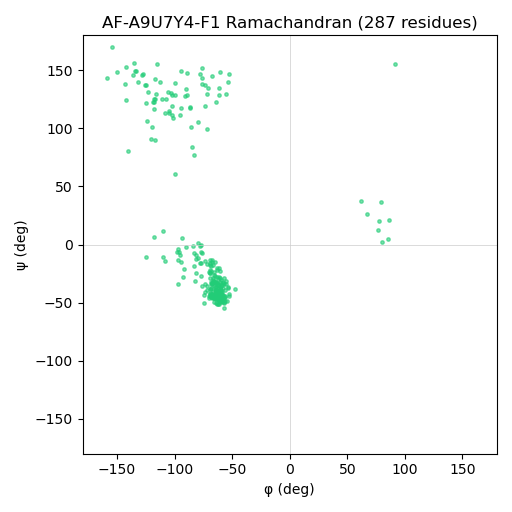f gyration: 22.06 Å; Cα contacts (8 Å, |Δi|>4): 374; chains: 1; bounding box: 61×45×52 Å

Secondary structure (DSSP, 8-state):
-HHHHHHHHHTS-HHHHTT---EE--SHHHHT-HHHHHHHHHHHTS-EE--SS---HHHHHHHHHHHHTTSSSSHHHHHHHHHTT-HHHHHSTTPPP-----TTHHHHHHHTTS-THHHHHHHHHHHHHHHHTT-S-EEE--GGGTTHHHHHGGG-SS-EEETTHHHHHHHHHH-SEEEEEESSHHHHHHHHHHHHHHHHHHT---EEEEEE-HHHHHHHHTT-HHHHHHHHHHHHHHHHTT-SEEEESSGGGGGGGTTS-HHHHTTEEEHHHHHHHHHHHHHHHHT--

pLDDT: mean 87.08, std 9.39, range [41.34, 98.5]

Mean predicted aligned error: 9.36 Å

Organism: Physcomitrium patens (NCBI:txid3218)

Foldseek 3Di:
DLVVVVVVLVPDDPVVLVPDDAAEFAAPVCVVDPVSQVSNCVSSVHHYDYDPDHDHRVVRVVLVVCCVVVVAVDSPRSVVVVCVPVPLCVVPPPDDDDDDDDPVVVVVCVVVVLPLVVVLVVVLVVLVVCVVVPNQEAEDADLLNLVSLVVNCVVHPHYYFYLCLLVLLVQLVPWQEEEEEEQDPSLRVSSVVSNVVSCVVVVHHHHYHYDHLVVLVVCVVVVNPVVSLVSLLVVVVVVVVPTVAYEHSDQVNLVSCPPPDPVSSVRYDYRNNSRSVVVVVRSVVVVVD